Protein AF-A0A926BJW0-F1 (afdb_monomer_lite)

Structure (mmCIF, N/CA/C/O backbone):
data_AF-A0A926BJW0-F1
#
_entry.id   AF-A0A926BJW0-F1
#
loop_
_atom_site.group_PDB
_atom_site.id
_atom_site.type_symbol
_atom_site.label_atom_id
_atom_site.label_alt_id
_atom_site.label_comp_id
_atom_site.label_asym_id
_atom_site.label_entity_id
_atom_site.label_seq_id
_atom_site.pdbx_PDB_ins_code
_atom_site.Cartn_x
_atom_site.Cartn_y
_atom_site.Cartn_z
_atom_site.occupancy
_atom_site.B_iso_or_equiv
_atom_site.auth_seq_id
_atom_site.auth_comp_id
_atom_site.auth_asym_id
_atom_site.auth_atom_id
_atom_site.pdbx_PDB_model_num
ATOM 1 N N . MET A 1 1 ? 1.601 38.489 32.853 1.00 33.69 1 MET A N 1
ATOM 2 C CA . MET A 1 1 ? 2.243 37.355 32.157 1.00 33.69 1 MET A CA 1
ATOM 3 C C . MET A 1 1 ? 1.139 36.476 31.608 1.00 33.69 1 MET A C 1
ATOM 5 O O . MET A 1 1 ? 0.477 35.805 32.382 1.00 33.69 1 MET A O 1
ATOM 9 N N . SER A 1 2 ? 0.883 36.577 30.307 1.00 35.06 2 SER A N 1
ATOM 10 C CA . SER A 1 2 ? -0.075 35.751 29.574 1.00 35.06 2 SER A CA 1
ATOM 11 C C . SER A 1 2 ? 0.723 35.025 28.501 1.00 35.06 2 SER A C 1
ATOM 13 O O . SER A 1 2 ? 1.258 35.676 27.607 1.00 35.06 2 SER A O 1
ATOM 15 N N . GLN A 1 3 ? 0.853 33.710 28.628 1.00 33.00 3 GLN A N 1
ATOM 16 C CA . GLN A 1 3 ? 1.187 32.837 27.510 1.00 33.00 3 GLN A CA 1
ATOM 17 C C . GLN A 1 3 ? 0.075 31.799 27.433 1.00 33.00 3 GLN A C 1
ATOM 19 O O . GLN A 1 3 ? 0.037 30.850 28.213 1.00 33.00 3 GLN A O 1
ATOM 24 N N . THR A 1 4 ? -0.858 32.028 26.516 1.00 39.66 4 THR A N 1
ATOM 25 C CA . THR A 1 4 ? -1.675 30.976 25.927 1.00 39.66 4 THR A CA 1
ATOM 26 C C . THR A 1 4 ? -0.723 30.075 25.146 1.00 39.66 4 THR A C 1
ATOM 28 O O . THR A 1 4 ? -0.097 30.507 24.180 1.00 39.66 4 THR A O 1
ATOM 31 N N . LYS A 1 5 ? -0.527 28.842 25.615 1.00 36.44 5 LYS A N 1
ATOM 32 C CA . LYS A 1 5 ? 0.032 27.778 24.783 1.00 36.44 5 LYS A CA 1
ATOM 33 C C . LYS A 1 5 ? -1.170 27.040 24.219 1.00 36.44 5 LYS A C 1
ATOM 35 O O . LYS A 1 5 ? -1.709 26.151 24.871 1.00 36.44 5 LYS A O 1
ATOM 40 N N . ASP A 1 6 ? -1.620 27.505 23.062 1.00 40.16 6 ASP A N 1
ATOM 41 C CA . ASP A 1 6 ? -2.498 26.745 22.186 1.00 40.16 6 ASP A CA 1
ATOM 42 C C . ASP A 1 6 ? -1.739 25.466 21.803 1.00 40.16 6 ASP A C 1
ATOM 44 O O . ASP A 1 6 ? -0.890 25.460 20.914 1.00 40.16 6 ASP A O 1
ATOM 48 N N . ASP A 1 7 ? -1.951 24.396 22.570 1.00 42.06 7 ASP A N 1
ATOM 49 C CA . ASP A 1 7 ? -1.548 23.047 22.184 1.00 42.06 7 ASP A CA 1
ATOM 50 C C . ASP A 1 7 ? -2.611 22.569 21.191 1.00 42.06 7 ASP A C 1
ATOM 52 O O . ASP A 1 7 ? -3.593 21.937 21.580 1.00 42.06 7 ASP A O 1
ATOM 56 N N . GLU A 1 8 ? -2.477 22.990 19.926 1.00 37.72 8 GLU A N 1
ATOM 57 C CA . GLU A 1 8 ? -3.315 22.576 18.792 1.00 37.72 8 GLU A CA 1
ATOM 58 C C . GLU A 1 8 ? -3.179 21.062 18.573 1.00 37.72 8 GLU A C 1
ATOM 60 O O . GLU A 1 8 ? -2.515 20.577 17.657 1.00 37.72 8 GLU A O 1
ATOM 65 N N . THR A 1 9 ? -3.790 20.286 19.460 1.00 44.41 9 THR A N 1
ATOM 66 C CA . THR A 1 9 ? -3.827 18.838 19.359 1.00 44.41 9 THR A CA 1
ATOM 67 C C . THR A 1 9 ? -4.960 18.463 18.416 1.00 44.41 9 THR A C 1
ATOM 69 O O . THR A 1 9 ? -6.126 18.790 18.631 1.00 44.41 9 THR A O 1
ATOM 72 N N . ILE A 1 10 ? -4.610 17.816 17.304 1.00 46.28 10 ILE A N 1
ATOM 73 C CA . ILE A 1 10 ? -5.575 17.382 16.293 1.00 46.28 10 ILE A CA 1
ATOM 74 C C . ILE A 1 10 ? -6.037 15.976 16.677 1.00 46.28 10 ILE A C 1
ATOM 76 O O . ILE A 1 10 ? -5.358 14.984 16.418 1.00 46.28 10 ILE A O 1
ATOM 80 N N . HIS A 1 11 ? -7.198 15.878 17.315 1.00 53.84 11 HIS A N 1
ATOM 81 C CA . HIS A 1 11 ? -7.740 14.601 17.774 1.00 53.84 11 HIS A CA 1
ATOM 82 C C . HIS A 1 11 ? -8.525 13.884 16.666 1.00 53.84 11 HIS A C 1
ATOM 84 O O . HIS A 1 11 ? -9.171 14.506 15.820 1.00 53.84 11 HIS A O 1
ATOM 90 N N . GLY A 1 12 ? -8.495 12.551 16.682 1.00 55.88 12 GLY A N 1
ATOM 91 C CA . GLY A 1 12 ? -9.359 11.727 15.837 1.00 55.88 12 GLY A CA 1
ATOM 92 C C . GLY A 1 12 ? -10.761 11.632 16.412 1.00 55.88 12 GLY A C 1
ATOM 93 O O . GLY A 1 12 ? -10.938 11.135 17.527 1.00 55.88 12 GLY A O 1
ATOM 94 N N . PHE A 1 13 ? -11.759 12.058 15.645 1.00 59.84 13 PHE A N 1
ATOM 95 C CA . PHE A 1 13 ? -13.163 12.001 16.040 1.00 59.84 13 PHE A CA 1
ATOM 96 C C . PHE A 1 13 ? -13.973 11.134 15.071 1.00 59.84 13 PHE A C 1
ATOM 98 O O . PHE A 1 13 ? -13.765 11.180 13.862 1.00 59.84 13 PHE A O 1
ATOM 105 N N . SER A 1 14 ? -14.935 10.383 15.607 1.00 57.81 14 SER A N 1
ATOM 106 C CA . SER A 1 14 ? -16.074 9.865 14.832 1.00 57.81 14 SER A CA 1
ATOM 107 C C . SER A 1 14 ? -17.264 10.804 14.996 1.00 57.81 14 SER A C 1
ATOM 109 O O . SER A 1 14 ? -17.462 11.355 16.082 1.00 57.81 14 SER A O 1
ATOM 111 N N . TYR A 1 15 ? -18.057 10.971 13.935 1.00 53.00 15 TYR A N 1
ATOM 112 C CA . TYR A 1 15 ? -19.331 11.685 13.984 1.00 53.00 15 TYR A CA 1
ATOM 113 C C . TYR A 1 15 ? -20.462 10.754 13.561 1.00 53.00 15 TYR A C 1
ATOM 115 O O . TYR A 1 15 ? -20.585 10.411 12.388 1.00 53.00 15 TYR A O 1
ATOM 123 N N . GLU A 1 16 ? -21.297 10.358 14.516 1.00 56.97 16 GLU A N 1
ATOM 124 C CA . GLU A 1 16 ? -22.462 9.507 14.271 1.00 56.97 16 GLU A CA 1
ATOM 125 C C . GLU A 1 16 ? -23.700 10.121 14.920 1.00 56.97 16 GLU A C 1
ATOM 127 O O . GLU A 1 16 ? -23.650 10.586 16.060 1.00 56.97 16 GLU A O 1
ATOM 132 N N . ASN A 1 17 ? -24.834 10.110 14.210 1.00 63.19 17 ASN A N 1
ATOM 133 C CA . ASN A 1 17 ? -26.133 10.566 14.728 1.00 63.19 17 ASN A CA 1
ATOM 134 C C . ASN A 1 17 ? -26.092 11.961 15.382 1.00 63.19 17 ASN A C 1
ATOM 136 O O . ASN A 1 17 ? -26.719 12.202 16.415 1.00 63.19 17 ASN A O 1
ATOM 140 N N . GLY A 1 18 ? -25.316 12.879 14.805 1.00 59.56 18 GLY A N 1
ATOM 141 C CA . GLY A 1 18 ? -25.201 14.242 15.311 1.00 59.56 18 GLY A CA 1
ATOM 142 C C . GLY A 1 18 ? -24.202 14.431 16.460 1.00 59.56 18 GLY A C 1
ATOM 143 O O . GLY A 1 18 ? -24.089 15.545 16.972 1.00 59.56 18 GLY A O 1
ATOM 144 N N . LYS A 1 19 ? -23.487 13.382 16.892 1.00 58.62 19 LYS A N 1
ATOM 145 C CA . LYS A 1 19 ? -22.580 13.422 18.049 1.00 58.62 19 LYS A CA 1
ATOM 146 C C . LYS A 1 19 ? -21.133 13.147 17.653 1.00 58.62 19 LYS A C 1
ATOM 148 O O . LYS A 1 19 ? -20.839 12.140 17.017 1.00 58.62 19 LYS A O 1
ATOM 153 N N . MET A 1 20 ? -20.236 14.030 18.093 1.00 65.06 20 MET A N 1
ATOM 154 C CA . MET A 1 20 ? -18.785 13.844 18.003 1.00 65.06 20 MET A CA 1
ATOM 155 C C . MET A 1 20 ? -18.305 12.975 19.167 1.00 65.06 20 MET A C 1
ATOM 157 O O . MET A 1 20 ? -18.610 13.269 20.324 1.00 65.06 20 MET A O 1
ATOM 161 N N . ARG A 1 21 ? -17.532 11.930 18.873 1.00 66.69 21 ARG A N 1
ATOM 162 C CA . ARG A 1 21 ? -16.866 11.090 19.872 1.00 66.69 21 ARG A CA 1
ATOM 163 C C . ARG A 1 21 ? -15.383 10.990 19.556 1.00 66.69 21 ARG A C 1
ATOM 165 O O . ARG A 1 21 ? -15.009 10.538 18.474 1.00 66.69 21 ARG A O 1
ATOM 172 N N . GLU A 1 22 ? -14.559 11.374 20.523 1.00 69.69 22 GLU A N 1
ATOM 173 C CA . GLU A 1 22 ? -13.111 11.191 20.471 1.00 69.69 22 GLU A CA 1
ATOM 174 C C . GLU A 1 22 ? -12.764 9.698 20.484 1.00 69.69 22 GLU A C 1
ATOM 176 O O . GLU A 1 22 ? -13.295 8.924 21.286 1.00 69.69 22 GLU A O 1
ATOM 181 N N . LEU A 1 23 ? -11.898 9.290 19.559 1.00 65.94 23 LEU A N 1
ATOM 182 C CA . LEU A 1 23 ? -11.519 7.891 19.373 1.00 65.94 23 LEU A CA 1
ATOM 183 C C . LEU A 1 23 ? -10.146 7.564 19.960 1.00 65.94 23 LEU A C 1
ATOM 185 O O . LEU A 1 23 ? -9.883 6.403 20.269 1.00 65.94 23 LEU A O 1
ATOM 189 N N . LEU A 1 24 ? -9.268 8.564 20.077 1.00 66.75 24 LEU A N 1
ATOM 190 C CA . LEU A 1 24 ? -7.844 8.384 20.367 1.00 66.75 24 LEU A CA 1
ATOM 191 C C . LEU A 1 24 ? -7.324 9.491 21.307 1.00 66.75 24 LEU A C 1
ATOM 193 O O . LEU A 1 24 ? -6.575 10.365 20.859 1.00 66.75 24 LEU A O 1
ATOM 197 N N . PRO A 1 25 ? -7.703 9.451 22.598 1.00 58.31 25 PRO A N 1
ATOM 198 C CA . PRO A 1 25 ? -7.445 10.535 23.551 1.00 58.31 25 PRO A CA 1
ATOM 199 C C . PRO A 1 25 ? -5.961 10.825 23.822 1.00 58.31 25 PRO A C 1
ATOM 201 O O . PRO A 1 25 ? -5.605 11.947 24.166 1.00 58.31 25 PRO A O 1
ATOM 204 N N . ASP A 1 26 ? -5.076 9.851 23.588 1.00 63.66 26 ASP A N 1
ATOM 205 C CA . ASP A 1 26 ? -3.627 10.005 23.789 1.00 63.66 26 ASP A CA 1
ATOM 206 C C . ASP A 1 26 ? -2.848 10.307 22.490 1.00 63.66 26 ASP A C 1
ATOM 208 O O . ASP A 1 26 ? -1.612 10.341 22.485 1.00 63.66 26 ASP A O 1
ATOM 212 N N . SER A 1 27 ? -3.544 10.509 21.364 1.00 62.25 27 SER A N 1
ATOM 213 C CA . SER A 1 27 ? -2.895 10.842 20.090 1.00 62.25 27 SER A CA 1
ATOM 214 C C . SER A 1 27 ? -2.480 12.316 20.026 1.00 62.25 27 SER A C 1
ATOM 216 O O . SER A 1 27 ? -3.151 13.197 20.556 1.00 62.25 27 SER A O 1
ATOM 218 N N . ALA A 1 28 ? -1.340 12.590 19.388 1.00 66.62 28 ALA A N 1
ATOM 219 C CA . ALA A 1 28 ? -0.927 13.954 19.046 1.00 66.62 28 ALA A CA 1
ATOM 220 C C . ALA A 1 28 ? -1.605 14.441 17.749 1.00 66.62 28 ALA A C 1
ATOM 222 O O . ALA A 1 28 ? -1.851 15.630 17.571 1.00 66.62 28 ALA A O 1
ATOM 223 N N . PHE A 1 29 ? -1.878 13.501 16.841 1.00 77.06 29 PHE A N 1
ATOM 224 C CA . PHE A 1 29 ? -2.513 13.713 15.543 1.00 77.06 29 PHE A CA 1
ATOM 225 C C . PHE A 1 29 ? -3.141 12.401 15.056 1.00 77.06 29 PHE A C 1
ATOM 227 O O . PHE A 1 29 ? -2.594 11.328 15.330 1.00 77.06 29 PHE A O 1
ATOM 234 N N . SER A 1 30 ? -4.213 12.470 14.262 1.00 83.38 30 SER A N 1
ATOM 235 C CA . SER A 1 30 ? -4.704 11.326 13.483 1.00 83.38 30 SER A CA 1
ATOM 236 C C . SER A 1 30 ? -5.285 11.733 12.126 1.00 83.38 30 SER A C 1
ATOM 238 O O . SER A 1 30 ? -5.759 12.855 11.960 1.00 83.38 30 SER A O 1
ATOM 240 N N . ALA A 1 31 ? -5.267 10.803 11.169 1.00 86.06 31 ALA A N 1
ATOM 241 C CA . ALA A 1 31 ? -5.869 10.959 9.848 1.00 86.06 31 ALA A CA 1
ATOM 242 C C . ALA A 1 31 ? -6.547 9.668 9.383 1.00 86.06 31 ALA A C 1
ATOM 244 O O . ALA A 1 31 ? -6.021 8.571 9.580 1.00 86.06 31 ALA A O 1
ATOM 245 N N . ALA A 1 32 ? -7.693 9.814 8.718 1.00 89.62 32 ALA A N 1
ATOM 246 C CA . ALA A 1 32 ? -8.309 8.750 7.934 1.00 89.62 32 ALA A CA 1
ATOM 247 C C . ALA A 1 32 ? -7.678 8.703 6.535 1.00 89.62 32 ALA A C 1
ATOM 249 O O . ALA A 1 32 ? -7.375 9.742 5.951 1.00 89.62 32 ALA A O 1
ATOM 250 N N . THR A 1 33 ? -7.494 7.500 5.999 1.00 94.50 33 THR A N 1
ATOM 251 C CA . THR A 1 33 ? -6.902 7.268 4.671 1.00 94.50 33 THR A CA 1
ATOM 252 C C . THR A 1 33 ? -7.828 6.527 3.720 1.00 94.50 33 THR A C 1
ATOM 254 O O . THR A 1 33 ? -7.632 6.587 2.512 1.00 94.50 33 THR A O 1
ATOM 257 N N . GLY A 1 34 ? -8.872 5.876 4.233 1.00 94.44 34 GLY A N 1
ATOM 258 C CA . GLY A 1 34 ? -9.858 5.207 3.399 1.00 94.44 34 GLY A CA 1
ATOM 259 C C . GLY A 1 34 ? -11.111 4.831 4.172 1.00 94.44 34 GLY A C 1
ATOM 260 O O . GLY A 1 34 ? -11.101 4.750 5.400 1.00 94.44 34 GLY A O 1
ATOM 261 N N . ILE A 1 35 ? -12.186 4.600 3.429 1.00 97.31 35 ILE A N 1
ATOM 262 C CA . ILE A 1 35 ? -13.459 4.083 3.925 1.00 97.31 35 ILE A CA 1
ATOM 263 C C . ILE A 1 35 ? -13.993 3.071 2.910 1.00 97.31 35 ILE A C 1
ATOM 265 O O . ILE A 1 35 ? -13.812 3.267 1.709 1.00 97.31 35 ILE A O 1
ATOM 269 N N . ASN A 1 36 ? -14.608 1.987 3.381 1.00 97.38 36 ASN A N 1
ATOM 270 C CA . ASN A 1 36 ? -15.248 0.989 2.521 1.00 97.38 36 ASN A CA 1
ATOM 271 C C . ASN A 1 36 ? -16.784 1.017 2.634 1.00 97.38 36 ASN A C 1
ATOM 273 O O . ASN A 1 36 ? -17.338 1.732 3.470 1.00 97.38 36 ASN A O 1
ATOM 277 N N . ASP A 1 37 ? -17.476 0.216 1.821 1.00 97.44 37 ASP A N 1
ATOM 278 C CA . ASP A 1 37 ? -18.946 0.201 1.740 1.00 97.44 37 ASP A CA 1
ATOM 279 C C . ASP A 1 37 ? -19.625 -0.278 3.036 1.00 97.44 37 ASP A C 1
ATOM 281 O O . ASP A 1 37 ? -20.798 0.006 3.274 1.00 97.44 37 ASP A O 1
ATOM 285 N N . ALA A 1 38 ? -18.887 -0.978 3.905 1.00 96.31 38 ALA A N 1
ATOM 286 C CA . ALA A 1 38 ? -19.347 -1.374 5.235 1.00 96.31 38 ALA A CA 1
ATOM 287 C C . ALA A 1 38 ? -19.161 -0.264 6.290 1.00 96.31 38 ALA A C 1
ATOM 289 O O . ALA A 1 38 ? -19.416 -0.495 7.471 1.00 96.31 38 ALA A O 1
ATOM 290 N N . GLY A 1 39 ? -18.684 0.921 5.893 1.00 94.94 39 GLY A N 1
ATOM 291 C CA . GLY A 1 39 ? -18.412 2.044 6.789 1.00 94.94 39 GLY A CA 1
ATOM 292 C C . GLY A 1 39 ? -17.148 1.877 7.634 1.00 94.94 39 GLY A C 1
ATOM 293 O O . GLY A 1 39 ? -16.921 2.663 8.552 1.00 94.94 39 GLY A O 1
ATOM 294 N N . GLN A 1 40 ? -16.308 0.876 7.351 1.00 96.25 40 GLN A N 1
ATOM 295 C CA . GLN A 1 40 ? -15.041 0.706 8.058 1.00 96.25 40 GLN A CA 1
ATOM 296 C C . GLN A 1 40 ? -14.045 1.750 7.565 1.00 96.25 40 GLN A C 1
ATOM 298 O O . GLN A 1 40 ? -13.867 1.917 6.359 1.00 96.25 40 GLN A O 1
ATOM 303 N N . ILE A 1 41 ? -13.364 2.418 8.494 1.00 95.94 41 ILE A N 1
ATOM 304 C CA . ILE A 1 41 ? -12.413 3.491 8.189 1.00 95.94 41 ILE A CA 1
ATOM 305 C C . ILE A 1 41 ? -11.001 3.007 8.502 1.00 95.94 41 ILE A C 1
ATOM 307 O O . ILE A 1 41 ? -10.728 2.615 9.635 1.00 95.94 41 ILE A O 1
ATOM 311 N N . SER A 1 42 ? -10.088 3.065 7.533 1.00 96.62 42 SER A N 1
ATOM 312 C CA . SER A 1 42 ? -8.655 2.925 7.798 1.00 96.62 42 SER A CA 1
ATOM 313 C C . SER A 1 42 ? -8.027 4.288 8.062 1.00 96.62 42 SER A C 1
ATOM 315 O O . SER A 1 42 ? -8.424 5.294 7.474 1.00 96.62 42 SER A O 1
ATOM 317 N N . GLY A 1 43 ? -7.011 4.327 8.911 1.00 93.31 43 GLY A N 1
ATOM 318 C CA . GLY A 1 43 ? -6.280 5.553 9.197 1.00 93.31 43 GLY A CA 1
ATOM 319 C C . GLY A 1 43 ? -5.028 5.301 10.013 1.00 93.31 43 GLY A C 1
ATOM 320 O O . GLY A 1 43 ? -4.628 4.159 10.227 1.00 93.31 43 GLY A O 1
ATOM 321 N N . TYR A 1 44 ? -4.398 6.364 10.484 1.00 90.69 44 TYR A N 1
ATOM 322 C CA . TYR A 1 44 ? -3.283 6.276 11.416 1.00 90.69 44 TYR A CA 1
ATOM 323 C C . TYR A 1 44 ? -3.312 7.417 12.422 1.00 90.69 44 TYR A C 1
ATOM 325 O O . TYR A 1 44 ? -3.932 8.456 12.198 1.00 90.69 44 TYR A O 1
ATOM 333 N N . PHE A 1 45 ? -2.612 7.228 13.534 1.00 86.38 45 PHE A N 1
ATOM 334 C CA . PHE A 1 45 ? -2.364 8.273 14.514 1.00 86.38 45 PHE A CA 1
ATOM 335 C C . PHE A 1 45 ? -0.908 8.277 14.961 1.00 86.38 45 PHE A C 1
ATOM 337 O O . PHE A 1 45 ? -0.242 7.239 14.979 1.00 86.38 45 PHE A O 1
ATOM 344 N N . ALA A 1 46 ? -0.418 9.458 15.321 1.00 83.31 46 ALA A N 1
ATOM 345 C CA . ALA A 1 46 ? 0.895 9.638 15.918 1.00 83.31 46 ALA A CA 1
ATOM 346 C C . ALA A 1 46 ? 0.768 9.662 17.446 1.00 83.31 46 ALA A C 1
ATOM 348 O O . ALA A 1 46 ? -0.049 10.404 18.000 1.00 83.31 46 ALA A O 1
ATOM 349 N N . SER A 1 47 ? 1.576 8.851 18.129 1.00 71.06 47 SER A N 1
ATOM 350 C CA . SER A 1 47 ? 1.679 8.890 19.592 1.00 71.06 47 SER A CA 1
ATOM 351 C C . SER A 1 47 ? 2.548 10.067 20.035 1.00 71.06 47 SER A C 1
ATOM 353 O O . SER A 1 47 ? 3.571 10.357 19.412 1.00 71.06 47 SER A O 1
ATOM 355 N N . ARG A 1 48 ? 2.199 10.692 21.168 1.00 67.25 48 ARG A N 1
ATOM 356 C CA . ARG A 1 48 ? 3.024 11.731 21.818 1.00 67.25 48 ARG A CA 1
ATOM 357 C C . ARG A 1 48 ? 4.424 11.235 22.207 1.00 67.25 48 ARG A C 1
ATOM 359 O O . ARG A 1 48 ? 5.336 12.036 22.365 1.00 67.25 48 ARG A O 1
ATOM 366 N N . LEU A 1 49 ? 4.595 9.920 22.352 1.00 67.75 49 LEU A N 1
ATOM 367 C CA . LEU A 1 49 ? 5.865 9.269 22.698 1.00 67.75 49 LEU A CA 1
ATOM 368 C C . LEU A 1 49 ? 6.703 8.877 21.466 1.00 67.75 49 LEU A C 1
ATOM 370 O O . LEU A 1 49 ? 7.755 8.259 21.617 1.00 67.75 49 LEU A O 1
ATOM 374 N N . GLY A 1 50 ? 6.246 9.230 20.260 1.00 71.31 50 GLY A N 1
ATOM 375 C CA . GLY A 1 50 ? 6.842 8.812 18.994 1.00 71.31 50 GLY A CA 1
ATOM 376 C C . GLY A 1 50 ? 6.181 7.560 18.412 1.00 71.31 50 GLY A C 1
ATOM 377 O O . GLY A 1 50 ? 5.592 6.744 19.123 1.00 71.31 50 GLY A O 1
ATOM 378 N N . GLY A 1 51 ? 6.261 7.425 17.087 1.00 83.25 51 GLY A N 1
ATOM 379 C CA . GLY A 1 51 ? 5.668 6.317 16.335 1.00 83.25 51 GLY A CA 1
ATOM 380 C C . GLY A 1 51 ? 4.313 6.648 15.707 1.00 83.25 51 GLY A C 1
ATOM 381 O O . GLY A 1 51 ? 3.552 7.483 16.200 1.00 83.25 51 GLY A O 1
ATOM 382 N N . ILE A 1 52 ? 4.025 5.967 14.598 1.00 89.31 52 ILE A N 1
ATOM 383 C CA . ILE A 1 52 ? 2.792 6.105 13.823 1.00 89.31 52 ILE A CA 1
ATOM 384 C C . ILE A 1 52 ? 2.093 4.750 13.802 1.00 89.31 52 ILE A C 1
ATOM 386 O O . ILE A 1 52 ? 2.627 3.774 13.275 1.00 89.31 52 ILE A O 1
ATOM 390 N N . THR A 1 53 ? 0.898 4.689 14.379 1.00 91.44 53 THR A N 1
ATOM 391 C CA . THR A 1 53 ? 0.114 3.457 14.482 1.00 91.44 53 THR A CA 1
ATOM 392 C C . THR A 1 53 ? -1.089 3.525 13.560 1.00 91.44 53 THR A C 1
ATOM 394 O O . THR A 1 53 ? -1.930 4.414 13.684 1.00 91.44 53 THR A O 1
ATOM 397 N N . GLY A 1 54 ? -1.177 2.562 12.646 1.00 93.62 54 GLY A N 1
ATOM 398 C CA . GLY A 1 54 ? -2.335 2.384 11.783 1.00 93.62 54 GLY A CA 1
ATOM 399 C C . GLY A 1 54 ? -3.525 1.853 12.570 1.00 93.62 54 GLY A C 1
ATOM 400 O O . GLY A 1 54 ? -3.357 1.181 13.589 1.00 93.62 54 GLY A O 1
ATOM 401 N N . PHE A 1 55 ? -4.732 2.107 12.092 1.00 93.88 55 PHE A N 1
ATOM 402 C CA . PHE A 1 55 ? -5.945 1.560 12.672 1.00 93.88 55 PHE A CA 1
ATOM 403 C C . PHE A 1 55 ? -7.009 1.254 11.621 1.00 93.88 55 PHE A C 1
ATOM 405 O O . PHE A 1 55 ? -7.004 1.812 10.524 1.00 93.88 55 PHE A O 1
ATOM 412 N N . VAL A 1 56 ? -7.938 0.382 12.009 1.00 95.50 56 VAL A N 1
ATOM 413 C CA . VAL A 1 56 ? -9.264 0.234 11.410 1.00 95.50 56 VAL A CA 1
ATOM 414 C C . VAL A 1 56 ? -10.294 0.587 12.468 1.00 95.50 56 VAL A C 1
ATOM 416 O O . VAL A 1 56 ? -10.247 0.067 13.583 1.00 95.50 56 VAL A O 1
ATOM 419 N N . TRP A 1 57 ? -11.213 1.475 12.130 1.00 93.00 57 TRP A N 1
ATOM 420 C CA . TRP A 1 57 ? -12.369 1.797 12.945 1.00 93.00 57 TRP A CA 1
ATOM 421 C C . TRP A 1 57 ? -13.618 1.125 12.365 1.00 93.00 57 TRP A C 1
ATOM 423 O O . TRP A 1 57 ? -13.797 1.097 11.146 1.00 93.00 57 TRP A O 1
ATOM 433 N N . GLN A 1 58 ? -14.465 0.584 13.240 1.00 89.19 58 GLN A N 1
ATOM 434 C CA . GLN A 1 58 ? -15.770 0.017 12.901 1.00 89.19 58 GLN A CA 1
ATOM 435 C C . GLN A 1 58 ? -16.706 0.088 14.112 1.00 89.19 58 GLN A C 1
ATOM 437 O O . GLN A 1 58 ? -16.332 -0.361 15.197 1.00 89.19 58 GLN A O 1
ATOM 442 N N . ASP A 1 59 ? -17.917 0.622 13.932 1.00 86.81 59 ASP A N 1
ATOM 443 C CA . ASP A 1 59 ? -18.990 0.655 14.941 1.00 86.81 59 ASP A CA 1
ATOM 444 C C . ASP A 1 59 ? -18.516 1.149 16.322 1.00 86.81 59 ASP A C 1
ATOM 446 O O . ASP A 1 59 ? -18.738 0.529 17.369 1.00 86.81 59 ASP A O 1
ATOM 450 N N . GLY A 1 60 ? -17.765 2.253 16.329 1.00 79.06 60 GLY A N 1
ATOM 451 C CA . GLY A 1 60 ? -17.239 2.865 17.550 1.00 79.06 60 GLY A CA 1
ATOM 452 C C . GLY A 1 60 ? -16.052 2.134 18.190 1.00 79.06 60 GLY A C 1
ATOM 453 O O . GLY A 1 60 ? -15.638 2.511 19.289 1.00 79.06 60 GLY A O 1
ATOM 454 N N . LYS A 1 61 ? -15.495 1.104 17.541 1.00 84.50 61 LYS A N 1
ATOM 455 C CA . LYS A 1 61 ? -14.325 0.349 18.008 1.00 84.50 61 LYS A CA 1
ATOM 456 C C . LYS A 1 61 ? -13.125 0.601 17.106 1.00 84.50 61 LYS A C 1
ATOM 458 O O . LYS A 1 61 ? -13.241 0.565 15.887 1.00 84.50 61 LYS A O 1
ATOM 463 N N . VAL A 1 62 ? -11.961 0.798 17.720 1.00 86.12 62 VAL A N 1
ATOM 464 C CA . VAL A 1 62 ? -10.675 0.942 17.027 1.00 86.12 62 VAL A CA 1
ATOM 465 C C . VAL A 1 62 ? -9.869 -0.342 17.195 1.00 86.12 62 VAL A C 1
ATOM 467 O O . VAL A 1 62 ? -9.627 -0.792 18.313 1.00 86.12 62 VAL A O 1
ATOM 470 N N . MET A 1 63 ? -9.419 -0.909 16.082 1.00 90.69 63 MET A N 1
ATOM 471 C CA . MET A 1 63 ? -8.432 -1.980 16.034 1.00 90.69 63 MET A CA 1
ATOM 472 C C . MET A 1 63 ? -7.123 -1.417 15.491 1.00 90.69 63 MET A C 1
ATOM 474 O O . MET A 1 63 ? -7.084 -0.901 14.378 1.00 90.69 63 MET A O 1
ATOM 478 N N . THR A 1 64 ? -6.041 -1.523 16.257 1.00 92.94 64 THR A N 1
ATOM 479 C CA . THR A 1 64 ? -4.726 -1.062 15.807 1.00 92.94 64 THR A CA 1
ATOM 480 C C . THR A 1 64 ? -4.056 -2.083 14.890 1.00 92.94 64 THR A C 1
ATOM 482 O O . THR A 1 64 ? -4.143 -3.297 15.088 1.00 92.94 64 THR A O 1
ATOM 485 N N . ILE A 1 65 ? -3.355 -1.577 13.881 1.00 95.31 65 ILE A N 1
ATOM 486 C CA . ILE A 1 65 ? -2.543 -2.347 12.946 1.00 95.31 65 ILE A CA 1
ATOM 487 C C . ILE A 1 65 ? -1.113 -2.313 13.468 1.00 95.31 65 ILE A C 1
ATOM 489 O O . ILE A 1 65 ? -0.467 -1.264 13.510 1.00 95.31 65 ILE A O 1
ATOM 493 N N . LYS A 1 66 ? -0.619 -3.475 13.894 1.00 93.44 66 LYS A N 1
ATOM 494 C CA . LYS A 1 66 ? 0.768 -3.607 14.338 1.00 93.44 66 LYS A CA 1
ATOM 495 C C . LYS A 1 66 ? 1.699 -3.460 13.139 1.00 93.44 66 LYS A C 1
ATOM 497 O O . LYS A 1 66 ? 1.465 -4.082 12.102 1.00 93.44 66 LYS A O 1
ATOM 502 N N . ALA A 1 67 ? 2.769 -2.692 13.319 1.00 94.31 67 ALA A N 1
ATOM 503 C CA . ALA A 1 67 ? 3.873 -2.664 12.371 1.00 94.31 67 ALA A CA 1
ATOM 504 C C . ALA A 1 67 ? 4.477 -4.068 12.189 1.00 94.31 67 ALA A C 1
ATOM 506 O O . ALA A 1 67 ? 4.389 -4.899 13.097 1.00 94.31 67 ALA A O 1
ATOM 507 N N . ILE A 1 68 ? 5.126 -4.315 11.046 1.00 96.56 68 ILE A N 1
ATOM 508 C CA . ILE A 1 68 ? 5.874 -5.559 10.794 1.00 96.56 68 ILE A CA 1
ATOM 509 C C . ILE A 1 68 ? 6.905 -5.751 11.911 1.00 96.56 68 ILE A C 1
ATOM 511 O O . ILE A 1 68 ? 6.906 -6.774 12.598 1.00 96.56 68 ILE A O 1
ATOM 515 N N . ARG A 1 69 ? 7.734 -4.724 12.138 1.00 95.88 69 ARG A N 1
ATOM 516 C CA . ARG A 1 69 ? 8.504 -4.497 13.369 1.00 95.88 69 ARG A CA 1
ATOM 517 C C . ARG A 1 69 ? 8.722 -2.996 13.567 1.00 95.88 69 ARG A C 1
ATOM 519 O O . ARG A 1 69 ? 8.612 -2.210 12.634 1.00 95.88 69 ARG A O 1
ATOM 526 N N . GLY A 1 70 ? 9.083 -2.578 14.775 1.00 89.75 70 GLY A N 1
ATOM 527 C CA . GLY A 1 70 ? 9.254 -1.157 15.083 1.00 89.75 70 GLY A CA 1
ATOM 528 C C . GLY A 1 70 ? 7.917 -0.461 15.333 1.00 89.75 70 GLY A C 1
ATOM 529 O O . GLY A 1 70 ? 6.996 -1.072 15.871 1.00 89.75 70 GLY A O 1
ATOM 530 N N . GLN A 1 71 ? 7.832 0.826 14.998 1.00 88.50 71 GLN A N 1
ATOM 531 C CA . GLN A 1 71 ? 6.754 1.709 15.465 1.00 88.50 71 GLN A CA 1
ATOM 532 C C . GLN A 1 71 ? 6.027 2.460 14.342 1.00 88.50 71 GLN A C 1
ATOM 534 O O . GLN A 1 71 ? 5.309 3.414 14.631 1.00 88.50 71 GLN A O 1
ATOM 539 N N . VAL A 1 72 ? 6.218 2.076 13.074 1.00 93.44 72 VAL A N 1
ATOM 540 C CA . VAL A 1 72 ? 5.553 2.730 11.937 1.00 93.44 72 VAL A CA 1
ATOM 541 C C . VAL A 1 72 ? 4.663 1.743 11.190 1.00 93.44 72 VAL A C 1
ATOM 543 O O . VAL A 1 72 ? 5.122 0.724 10.669 1.00 93.44 72 VAL A O 1
ATOM 546 N N . SER A 1 73 ? 3.379 2.076 11.112 1.00 95.56 73 SER A N 1
ATOM 547 C CA . SER A 1 73 ? 2.378 1.444 10.258 1.00 95.56 73 SER A CA 1
ATOM 548 C C . SER A 1 73 ? 1.440 2.525 9.735 1.00 95.56 73 SER A C 1
ATOM 550 O O . SER A 1 73 ? 0.710 3.134 10.513 1.00 95.56 73 SER A O 1
ATOM 552 N N . VAL A 1 74 ? 1.434 2.749 8.425 1.00 96.81 74 VAL A N 1
ATOM 553 C CA . VAL A 1 74 ? 0.611 3.770 7.768 1.00 96.81 74 VAL A CA 1
ATOM 554 C C . VAL A 1 74 ? -0.255 3.095 6.704 1.00 96.81 74 VAL A C 1
ATOM 556 O O . VAL A 1 74 ? 0.263 2.710 5.654 1.00 96.81 74 VAL A O 1
ATOM 559 N N . PRO A 1 75 ? -1.562 2.913 6.962 1.00 97.81 75 PRO A N 1
ATOM 560 C CA . PRO A 1 75 ? -2.527 2.462 5.964 1.00 97.81 75 PRO A CA 1
ATOM 561 C C . PRO A 1 75 ? -2.707 3.483 4.848 1.00 97.81 75 PRO A C 1
ATOM 563 O O . PRO A 1 75 ? -2.865 4.666 5.136 1.00 97.81 75 PRO A O 1
ATOM 566 N N . LEU A 1 76 ? -2.766 3.027 3.602 1.00 98.25 76 LEU A N 1
ATOM 567 C CA . LEU A 1 76 ? -2.992 3.868 2.424 1.00 98.25 76 LEU A CA 1
ATOM 568 C C . LEU A 1 76 ? -4.290 3.524 1.685 1.00 98.25 76 LEU A C 1
ATOM 570 O O . LEU A 1 76 ? -4.858 4.400 1.045 1.00 98.25 76 LEU A O 1
ATOM 574 N N . ALA A 1 77 ? -4.777 2.285 1.791 1.00 98.50 77 ALA A N 1
ATOM 575 C CA . ALA A 1 77 ? -6.031 1.871 1.166 1.00 98.50 77 ALA A CA 1
ATOM 576 C C . ALA A 1 77 ? -6.733 0.754 1.952 1.00 98.50 77 ALA A C 1
ATOM 578 O O . ALA A 1 77 ? -6.088 -0.033 2.651 1.00 98.50 77 ALA A O 1
ATOM 579 N N . ILE A 1 78 ? -8.054 0.666 1.788 1.00 98.69 78 ILE A N 1
ATOM 580 C CA . ILE A 1 78 ? -8.921 -0.383 2.336 1.00 98.69 78 ILE A CA 1
ATOM 581 C C . ILE A 1 78 ? -9.891 -0.879 1.254 1.00 98.69 78 ILE A C 1
ATOM 583 O O . ILE A 1 78 ? -10.408 -0.085 0.475 1.00 98.69 78 ILE A O 1
ATOM 587 N N . SER A 1 79 ? -10.130 -2.191 1.207 1.00 98.56 79 SER A N 1
ATOM 588 C CA . SER A 1 79 ? -11.146 -2.827 0.345 1.00 98.56 79 SER A CA 1
ATOM 589 C C . SER A 1 79 ? -12.443 -3.139 1.107 1.00 98.56 79 SER A C 1
ATOM 591 O O . SER A 1 79 ? -12.475 -3.118 2.343 1.00 98.56 79 SER A O 1
ATOM 593 N N . ASN A 1 80 ? -13.506 -3.542 0.403 1.00 98.19 80 ASN A N 1
ATOM 594 C CA . ASN A 1 80 ? -14.772 -3.967 1.016 1.00 98.19 80 ASN A CA 1
ATOM 595 C C . ASN A 1 80 ? -14.665 -5.291 1.784 1.00 98.19 80 ASN A C 1
ATOM 597 O O . ASN A 1 80 ? -15.564 -5.647 2.540 1.00 98.19 80 ASN A O 1
ATOM 601 N N . ARG A 1 81 ? -13.546 -6.015 1.659 1.00 97.25 81 ARG A N 1
ATOM 602 C CA . ARG A 1 81 ? -13.256 -7.221 2.458 1.00 97.25 81 ARG A CA 1
ATOM 603 C C . ARG A 1 81 ? -12.430 -6.934 3.713 1.00 97.25 81 ARG A C 1
ATOM 605 O O . ARG A 1 81 ? -11.739 -7.829 4.207 1.00 97.25 81 ARG A O 1
ATOM 612 N N . ALA A 1 82 ? -12.441 -5.684 4.179 1.00 97.44 82 ALA A N 1
ATOM 613 C CA . ALA A 1 82 ? -11.651 -5.204 5.313 1.00 97.44 82 ALA A CA 1
ATOM 614 C C . ALA A 1 82 ? -10.140 -5.490 5.182 1.00 97.44 82 ALA A C 1
ATOM 616 O O . ALA A 1 82 ? -9.431 -5.602 6.182 1.00 97.44 82 ALA A O 1
ATOM 617 N N . GLN A 1 83 ? -9.640 -5.653 3.951 1.00 98.56 83 GLN A N 1
ATOM 618 C CA . GLN A 1 83 ? -8.209 -5.782 3.701 1.00 98.56 83 GLN A CA 1
ATOM 619 C C . GLN A 1 83 ? -7.624 -4.385 3.578 1.00 98.56 83 GLN A C 1
ATOM 621 O O . GLN A 1 83 ? -8.033 -3.626 2.699 1.00 98.56 83 GLN A O 1
ATOM 626 N N . VAL A 1 84 ? -6.677 -4.077 4.454 1.00 98.81 84 VAL A N 1
ATOM 627 C CA . VAL A 1 84 ? -5.978 -2.797 4.508 1.00 98.81 84 VAL A CA 1
ATOM 628 C C . VAL A 1 84 ? -4.559 -2.987 4.014 1.00 98.81 84 VAL A C 1
ATOM 630 O O . VAL A 1 84 ? -3.902 -3.957 4.383 1.00 98.81 84 VAL A O 1
ATOM 633 N N . VAL A 1 85 ? -4.066 -2.064 3.204 1.00 98.81 85 VAL A N 1
ATOM 634 C CA . VAL A 1 85 ? -2.688 -2.088 2.712 1.00 98.81 85 VAL A CA 1
ATOM 635 C C . VAL A 1 85 ? -2.013 -0.749 2.956 1.00 98.81 85 VAL A C 1
ATOM 637 O O . VAL A 1 85 ? -2.683 0.268 3.141 1.00 98.81 85 VAL A O 1
ATOM 640 N N . GLY A 1 86 ? -0.686 -0.743 2.991 1.00 98.69 86 GLY A N 1
ATOM 641 C CA . GLY A 1 86 ? 0.074 0.481 3.204 1.00 98.69 86 GLY A CA 1
ATOM 642 C C . GLY A 1 86 ? 1.565 0.227 3.334 1.00 98.69 86 GLY A C 1
ATOM 643 O O . GLY A 1 86 ? 2.089 -0.693 2.709 1.00 98.69 86 GLY A O 1
ATOM 644 N N . ILE A 1 87 ? 2.234 1.033 4.157 1.00 98.50 87 ILE A N 1
ATOM 645 C CA . ILE A 1 87 ? 3.677 0.979 4.428 1.00 98.50 87 ILE A CA 1
ATOM 646 C C . ILE A 1 87 ? 3.948 0.761 5.922 1.00 98.50 87 ILE A C 1
ATOM 648 O O . ILE A 1 87 ? 3.257 1.309 6.784 1.00 98.50 87 ILE A O 1
ATOM 652 N N . SER A 1 88 ? 4.952 -0.048 6.253 1.00 98.19 88 SER A N 1
ATOM 653 C CA . SER A 1 88 ? 5.353 -0.319 7.631 1.00 98.19 88 SER A CA 1
ATOM 654 C C . SER A 1 88 ? 6.868 -0.451 7.769 1.00 98.19 88 SER A C 1
ATOM 656 O O . SER A 1 88 ? 7.549 -0.926 6.863 1.00 98.19 88 SER A O 1
ATOM 658 N N . SER A 1 89 ? 7.406 -0.031 8.915 1.00 96.88 89 SER A N 1
ATOM 659 C CA . SER A 1 89 ? 8.811 -0.263 9.253 1.00 96.88 89 SER A CA 1
ATOM 660 C C . SER A 1 89 ? 9.107 -1.757 9.427 1.00 96.88 89 SER A C 1
ATOM 662 O O . SER A 1 89 ? 8.271 -2.517 9.920 1.00 96.88 89 SER A O 1
ATOM 664 N N . THR A 1 90 ? 10.328 -2.174 9.093 1.00 96.31 90 THR A N 1
ATOM 665 C CA . THR A 1 90 ? 10.806 -3.568 9.240 1.00 96.31 90 THR A CA 1
ATOM 666 C C . THR A 1 90 ? 11.651 -3.791 10.497 1.00 96.31 90 THR A C 1
ATOM 668 O O . THR A 1 90 ? 12.059 -4.918 10.798 1.00 96.31 90 THR A O 1
ATOM 671 N N . GLY A 1 91 ? 11.926 -2.714 11.239 1.00 92.56 91 GLY A N 1
ATOM 672 C CA . GLY A 1 91 ? 12.837 -2.690 12.382 1.00 92.56 91 GLY A CA 1
ATOM 673 C C . GLY A 1 91 ? 14.299 -2.428 12.013 1.00 92.56 91 GLY A C 1
ATOM 674 O O . GLY A 1 91 ? 15.099 -2.210 12.923 1.00 92.56 91 GLY A O 1
ATOM 675 N N . LYS A 1 92 ? 14.658 -2.403 10.722 1.00 93.94 92 LYS A N 1
ATOM 676 C CA . LYS A 1 92 ? 15.950 -1.866 10.282 1.00 93.94 92 LYS A CA 1
ATOM 677 C C . LYS A 1 92 ? 15.839 -0.362 10.045 1.00 93.94 92 LYS A C 1
ATOM 679 O O . LYS A 1 92 ? 14.759 0.168 9.787 1.00 93.94 92 LYS A O 1
ATOM 684 N N . LYS A 1 93 ? 16.971 0.327 10.178 1.00 91.31 93 LYS A N 1
ATOM 685 C CA . LYS A 1 93 ? 17.054 1.768 9.947 1.00 91.31 93 LYS A CA 1
ATOM 686 C C . LYS A 1 93 ? 16.767 2.060 8.469 1.00 91.31 93 LYS A C 1
ATOM 688 O O . LYS A 1 93 ? 17.342 1.397 7.614 1.00 91.31 93 LYS A O 1
ATOM 693 N N . ASP A 1 94 ? 15.901 3.039 8.217 1.00 89.69 94 ASP A N 1
ATOM 694 C CA . ASP A 1 94 ? 15.549 3.548 6.884 1.00 89.69 94 ASP A CA 1
ATOM 695 C C . ASP A 1 94 ? 14.970 2.492 5.905 1.00 89.69 94 ASP A C 1
ATOM 697 O O . ASP A 1 94 ? 14.940 2.723 4.703 1.00 89.69 94 ASP A O 1
ATOM 701 N N . GLU A 1 95 ? 14.458 1.356 6.407 1.00 95.56 95 GLU A N 1
ATOM 702 C CA . GLU A 1 95 ? 13.842 0.282 5.604 1.00 95.56 95 GLU A CA 1
ATOM 703 C C . GLU A 1 95 ? 12.333 0.190 5.886 1.00 95.56 95 GLU A C 1
ATOM 705 O O . GLU A 1 95 ? 11.890 0.076 7.040 1.00 95.56 95 GLU A O 1
ATOM 710 N N . PHE A 1 96 ? 11.534 0.217 4.819 1.00 97.88 96 PHE A N 1
ATOM 711 C CA . PHE A 1 96 ? 10.076 0.213 4.898 1.00 97.88 96 PHE A CA 1
ATOM 712 C C . PHE A 1 96 ? 9.475 -0.706 3.852 1.00 97.88 96 PHE A C 1
ATOM 714 O O . PHE A 1 96 ? 9.750 -0.573 2.666 1.00 97.88 96 PHE A O 1
ATOM 721 N N . HIS A 1 97 ? 8.593 -1.600 4.270 1.00 98.56 97 HIS A N 1
ATOM 722 C CA . HIS A 1 97 ? 7.940 -2.518 3.353 1.00 98.56 97 HIS A CA 1
ATOM 723 C C . HIS A 1 97 ? 6.450 -2.226 3.243 1.00 98.56 97 HIS A C 1
ATOM 725 O O . HIS A 1 97 ? 5.788 -1.800 4.197 1.00 98.56 97 HIS A O 1
ATOM 731 N N . ALA A 1 98 ? 5.911 -2.536 2.073 1.00 98.69 98 ALA A N 1
ATOM 732 C CA . ALA A 1 98 ? 4.495 -2.666 1.854 1.00 98.69 98 ALA A CA 1
ATOM 733 C C . ALA A 1 98 ? 3.942 -3.754 2.784 1.00 98.69 98 ALA A C 1
ATOM 735 O O . ALA A 1 98 ? 4.537 -4.824 2.934 1.00 98.69 98 ALA A O 1
ATOM 736 N N . PHE A 1 99 ? 2.788 -3.501 3.393 1.00 98.69 99 PHE A N 1
ATOM 737 C CA . PHE A 1 99 ? 2.099 -4.502 4.203 1.00 98.69 99 PHE A CA 1
ATOM 738 C C . PHE A 1 99 ? 0.673 -4.734 3.711 1.00 98.69 99 PHE A C 1
ATOM 740 O O . PHE A 1 99 ? 0.052 -3.856 3.112 1.00 98.69 99 PHE A O 1
ATOM 747 N N . SER A 1 100 ? 0.144 -5.912 4.035 1.00 98.56 100 SER A N 1
ATOM 748 C CA . SER A 1 100 ? -1.286 -6.217 4.005 1.00 98.56 100 SER A CA 1
ATOM 749 C C . SER A 1 100 ? -1.750 -6.592 5.407 1.00 98.56 100 SER A C 1
ATOM 751 O O . SER A 1 100 ? -1.141 -7.436 6.060 1.00 98.56 100 SER A O 1
ATOM 753 N N . PHE A 1 101 ? -2.844 -6.001 5.865 1.00 98.50 101 PHE A N 1
ATOM 754 C CA . PHE A 1 101 ? -3.509 -6.314 7.119 1.00 98.50 101 PHE A CA 1
ATOM 755 C C . PHE A 1 101 ? -4.910 -6.848 6.842 1.00 98.50 101 PHE A C 1
ATOM 757 O O . PHE A 1 101 ? -5.731 -6.186 6.208 1.00 98.50 101 PHE A O 1
ATOM 764 N N . GLN A 1 102 ? -5.184 -8.057 7.320 1.00 96.88 102 GLN A N 1
ATOM 765 C CA . GLN A 1 102 ? -6.509 -8.665 7.265 1.00 96.88 102 GLN A CA 1
ATOM 766 C C . GLN A 1 102 ? -6.644 -9.666 8.411 1.00 96.88 102 GLN A C 1
ATOM 768 O O . GLN A 1 102 ? -5.663 -10.312 8.781 1.00 96.88 102 GLN A O 1
ATOM 773 N N . ASN A 1 103 ? -7.844 -9.807 8.979 1.00 94.50 103 ASN A N 1
ATOM 774 C CA . ASN A 1 103 ? -8.118 -10.752 10.071 1.00 94.50 103 ASN A CA 1
ATOM 775 C C . ASN A 1 103 ? -7.133 -10.602 11.249 1.00 94.50 103 ASN A C 1
ATOM 777 O O . ASN A 1 103 ? -6.574 -11.583 11.739 1.00 94.50 103 ASN A O 1
ATOM 781 N N . SER A 1 104 ? -6.879 -9.356 11.665 1.00 93.50 104 SER A N 1
ATOM 782 C CA . SER A 1 104 ? -5.958 -9.011 12.761 1.00 93.50 104 SER A CA 1
ATOM 783 C C . SER A 1 104 ? -4.494 -9.414 12.539 1.00 93.50 104 SER A C 1
ATOM 785 O O . SER A 1 104 ? -3.714 -9.464 13.493 1.00 93.50 104 SER A O 1
ATOM 787 N N . ARG A 1 105 ? -4.095 -9.695 11.292 1.00 95.56 105 ARG A N 1
ATOM 788 C CA . ARG A 1 105 ? -2.739 -10.117 10.937 1.00 95.56 105 ARG A CA 1
ATOM 789 C C . ARG A 1 105 ? -2.112 -9.166 9.926 1.00 95.56 105 ARG A C 1
ATOM 791 O O . ARG A 1 105 ? -2.597 -9.048 8.805 1.00 95.56 105 ARG A O 1
ATOM 798 N N . THR A 1 106 ? -0.984 -8.570 10.306 1.00 97.62 106 THR A N 1
ATOM 799 C CA . THR A 1 106 ? -0.089 -7.848 9.393 1.00 97.62 106 THR A CA 1
ATOM 800 C C . THR A 1 106 ? 0.819 -8.845 8.676 1.00 97.62 106 THR A C 1
ATOM 802 O O . THR A 1 106 ? 1.429 -9.710 9.306 1.00 97.62 106 THR A O 1
ATOM 805 N N . THR A 1 107 ? 0.906 -8.722 7.359 1.00 97.75 107 THR A N 1
ATOM 806 C CA . THR A 1 107 ? 1.769 -9.511 6.480 1.00 97.75 107 THR A CA 1
ATOM 807 C C . THR A 1 107 ? 2.720 -8.564 5.768 1.00 97.75 107 THR A C 1
ATOM 809 O O . THR A 1 107 ? 2.269 -7.620 5.123 1.00 97.75 107 THR A O 1
ATOM 812 N N . ASP A 1 108 ? 4.018 -8.822 5.899 1.00 98.31 108 ASP A N 1
ATOM 813 C CA . ASP A 1 108 ? 5.065 -8.152 5.131 1.00 98.31 108 ASP A CA 1
ATOM 814 C C . ASP A 1 108 ? 5.012 -8.637 3.673 1.00 98.31 108 ASP A C 1
ATOM 816 O O . ASP A 1 108 ? 5.066 -9.845 3.428 1.00 98.31 108 ASP A O 1
ATOM 820 N N . LEU A 1 109 ? 4.862 -7.713 2.721 1.00 98.56 109 LEU A N 1
ATOM 821 C CA . LEU A 1 109 ? 4.831 -8.020 1.287 1.00 98.56 109 LEU A CA 1
ATOM 822 C C . LEU A 1 109 ? 6.228 -7.974 0.644 1.00 98.56 109 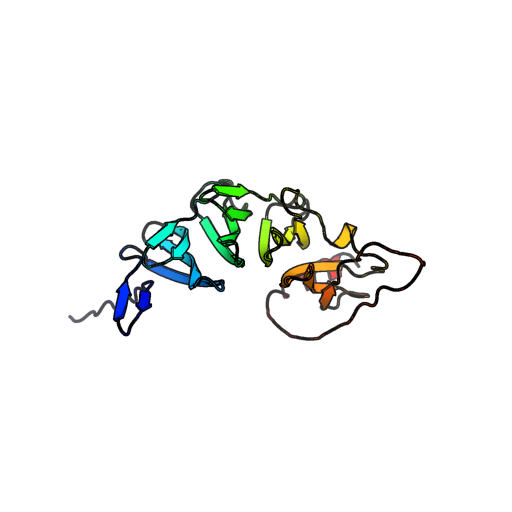LEU A C 1
ATOM 824 O O . LEU A 1 109 ? 6.379 -8.408 -0.500 1.00 98.56 109 LEU A O 1
ATOM 828 N N . GLY A 1 110 ? 7.241 -7.490 1.369 1.00 98.31 110 GLY A N 1
ATOM 829 C CA . GLY A 1 110 ? 8.618 -7.360 0.905 1.00 98.31 110 GLY A CA 1
ATOM 830 C C . GLY A 1 110 ? 8.816 -6.242 -0.117 1.00 98.31 110 GLY A C 1
ATOM 831 O O . GLY A 1 110 ? 8.010 -5.319 -0.227 1.00 98.31 110 GLY A O 1
ATOM 832 N N . THR A 1 111 ? 9.901 -6.334 -0.879 1.00 98.50 111 THR A N 1
ATOM 833 C CA . THR A 1 111 ? 10.267 -5.412 -1.963 1.00 98.50 111 THR A CA 1
ATOM 834 C C . THR A 1 111 ? 10.627 -6.204 -3.226 1.00 98.50 111 THR A C 1
ATOM 836 O O . THR A 1 111 ? 10.717 -7.435 -3.211 1.00 98.50 111 THR A O 1
ATOM 839 N N . LEU A 1 112 ? 10.885 -5.500 -4.326 1.00 98.19 112 LEU A N 1
ATOM 840 C CA . LEU A 1 112 ? 11.500 -6.029 -5.548 1.00 98.19 112 LEU A CA 1
ATOM 841 C C . LEU A 1 112 ? 13.034 -6.153 -5.441 1.00 98.19 112 LEU A C 1
ATOM 843 O O . LEU A 1 112 ? 13.707 -6.376 -6.445 1.00 98.19 112 LEU A O 1
ATOM 847 N N . GLY A 1 113 ? 13.588 -6.035 -4.232 1.00 97.38 113 GLY A N 1
ATOM 848 C CA . GLY A 1 113 ? 15.009 -6.208 -3.935 1.00 97.38 113 GLY A CA 1
ATOM 849 C C . GLY A 1 113 ? 15.680 -4.984 -3.313 1.00 97.38 113 GLY A C 1
ATOM 850 O O . GLY A 1 113 ? 16.766 -5.141 -2.765 1.00 97.38 113 GLY A O 1
ATOM 851 N N . GLY A 1 114 ? 15.045 -3.808 -3.374 1.00 97.25 114 GLY A N 1
ATOM 852 C CA . GLY A 1 114 ? 15.490 -2.597 -2.679 1.00 97.25 114 GLY A CA 1
ATOM 853 C C . GLY A 1 114 ? 15.049 -2.535 -1.215 1.00 97.25 114 GLY A C 1
ATOM 854 O O . GLY A 1 114 ? 14.558 -3.518 -0.651 1.00 97.25 114 GLY A O 1
ATOM 855 N N . THR A 1 115 ? 15.180 -1.361 -0.608 1.00 96.94 115 THR A N 1
ATOM 856 C CA . THR A 1 115 ? 14.886 -1.108 0.815 1.00 96.94 115 THR A CA 1
ATOM 857 C C . THR A 1 115 ? 13.472 -0.596 1.078 1.00 96.94 115 THR A C 1
ATOM 859 O O . THR A 1 115 ? 13.002 -0.642 2.220 1.00 96.94 115 THR A O 1
ATOM 862 N N . ILE A 1 116 ? 12.782 -0.099 0.043 1.00 97.81 116 ILE A N 1
ATOM 863 C CA . ILE A 1 116 ? 11.480 0.561 0.191 1.00 97.81 116 ILE A CA 1
ATOM 864 C C . ILE A 1 116 ? 10.422 -0.026 -0.751 1.00 97.81 116 ILE A C 1
ATOM 866 O O . ILE A 1 116 ? 10.627 -0.144 -1.961 1.00 97.81 116 ILE A O 1
ATOM 870 N N . SER A 1 117 ? 9.239 -0.313 -0.206 1.00 98.69 117 SER A N 1
ATOM 871 C CA . SER A 1 117 ? 8.010 -0.542 -0.972 1.00 98.69 117 SER A CA 1
ATOM 872 C C . SER A 1 117 ? 6.773 0.017 -0.262 1.00 98.69 117 SER A C 1
ATOM 874 O O . SER A 1 117 ? 6.753 0.203 0.956 1.00 98.69 117 SER A O 1
ATOM 876 N N . GLN A 1 118 ? 5.730 0.326 -1.037 1.00 98.62 118 GLN A N 1
ATOM 877 C CA . GLN A 1 118 ? 4.459 0.869 -0.549 1.00 98.62 118 GLN A CA 1
ATOM 878 C C . GLN A 1 118 ? 3.292 0.305 -1.355 1.00 98.62 118 GLN A C 1
ATOM 880 O O . GLN A 1 118 ? 3.271 0.435 -2.579 1.00 98.62 118 GLN A O 1
ATOM 885 N N . ALA A 1 119 ? 2.299 -0.277 -0.681 1.00 98.75 119 ALA A N 1
ATOM 886 C CA . ALA A 1 119 ? 1.051 -0.691 -1.315 1.00 98.75 119 ALA A CA 1
ATOM 887 C C . ALA A 1 119 ? 0.057 0.477 -1.343 1.00 98.75 119 ALA A C 1
ATOM 889 O O . ALA A 1 119 ? -0.341 0.971 -0.290 1.00 98.75 119 ALA A O 1
ATOM 890 N N . GLN A 1 120 ? -0.331 0.911 -2.542 1.00 98.44 120 GLN A N 1
ATOM 891 C CA . GLN A 1 120 ? -1.158 2.104 -2.764 1.00 98.44 120 GLN A CA 1
ATOM 892 C C . GLN A 1 120 ? -2.615 1.768 -3.092 1.00 98.44 120 GLN A C 1
ATOM 894 O O . GLN A 1 120 ? -3.500 2.578 -2.841 1.00 98.44 120 GLN A O 1
ATOM 899 N N . GLY A 1 121 ? -2.884 0.567 -3.610 1.00 98.31 121 GLY A N 1
ATOM 900 C CA . GLY A 1 121 ? -4.234 0.137 -3.955 1.00 98.31 121 GLY A CA 1
ATOM 901 C C . GLY A 1 121 ? -4.478 -1.327 -3.628 1.00 98.31 121 GLY A C 1
ATOM 902 O O . GLY A 1 121 ? -3.574 -2.157 -3.714 1.00 98.31 121 GLY A O 1
ATOM 903 N N . VAL A 1 122 ? -5.723 -1.643 -3.281 1.00 98.75 122 VAL A N 1
ATOM 904 C CA . VAL A 1 122 ? -6.214 -3.008 -3.076 1.00 98.75 122 VAL A CA 1
ATOM 905 C C . VAL A 1 122 ? -7.650 -3.105 -3.580 1.00 98.75 122 VAL A C 1
ATOM 907 O O . VAL A 1 122 ? -8.437 -2.189 -3.356 1.00 98.75 122 VAL A O 1
ATOM 910 N N . ASN A 1 123 ? -8.001 -4.198 -4.260 1.00 98.31 123 ASN A N 1
ATOM 911 C CA . ASN A 1 123 ? -9.380 -4.462 -4.680 1.00 98.31 123 ASN A CA 1
ATOM 912 C C . ASN A 1 123 ? -10.016 -5.630 -3.910 1.00 98.31 123 ASN A C 1
ATOM 914 O O . ASN A 1 123 ? -9.353 -6.383 -3.195 1.00 98.31 123 ASN A O 1
ATOM 918 N N . ASP A 1 124 ? -11.317 -5.828 -4.123 1.00 98.19 124 ASP A N 1
ATOM 919 C CA . ASP A 1 124 ? -12.098 -6.899 -3.497 1.00 98.19 124 ASP A CA 1
ATOM 920 C C . ASP A 1 124 ? -11.778 -8.300 -4.023 1.00 98.19 124 ASP A C 1
ATOM 922 O O . ASP A 1 124 ? -12.333 -9.266 -3.511 1.00 98.19 124 ASP A O 1
ATOM 926 N N . ALA A 1 125 ? -10.899 -8.454 -5.017 1.00 97.19 125 ALA A N 1
ATOM 927 C CA . ALA A 1 125 ? -10.318 -9.750 -5.366 1.00 97.19 125 ALA A CA 1
ATOM 928 C C . ALA A 1 125 ? -9.096 -10.066 -4.487 1.00 97.19 125 ALA A C 1
ATOM 930 O O . ALA A 1 125 ? -8.769 -11.236 -4.286 1.00 97.19 125 ALA A O 1
ATOM 931 N N . GLY A 1 126 ? -8.507 -9.060 -3.832 1.00 97.56 126 GLY A N 1
ATOM 932 C CA . GLY A 1 126 ? -7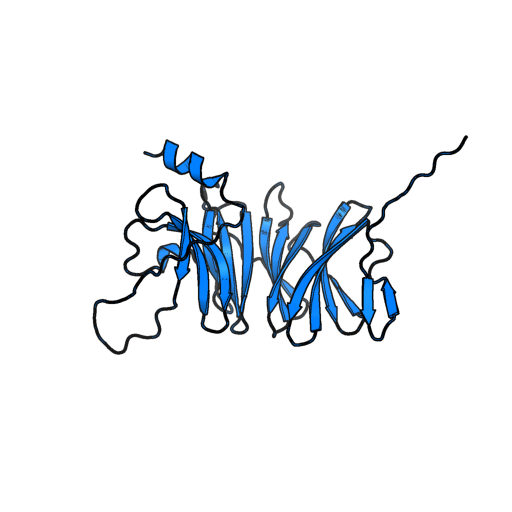.320 -9.174 -2.979 1.00 97.56 126 GLY A CA 1
ATOM 933 C C . GLY A 1 126 ? -6.028 -8.925 -3.737 1.00 97.56 126 GLY A C 1
ATOM 934 O O . GLY A 1 126 ? -4.958 -9.284 -3.252 1.00 97.56 126 GLY A O 1
ATOM 935 N N . GLN A 1 127 ? -6.142 -8.344 -4.930 1.00 98.50 127 GLN A N 1
ATOM 936 C CA . GLN A 1 127 ? -5.004 -7.883 -5.701 1.00 98.50 127 GLN A CA 1
ATOM 937 C C . GLN A 1 127 ? -4.523 -6.571 -5.098 1.00 98.50 127 GLN A C 1
ATOM 939 O O . GLN A 1 127 ? -5.329 -5.677 -4.832 1.00 98.50 127 GLN A O 1
ATOM 944 N N . ILE A 1 128 ? -3.217 -6.472 -4.883 1.00 98.81 128 ILE A N 1
ATOM 945 C CA . ILE A 1 128 ? -2.573 -5.303 -4.284 1.00 98.81 128 ILE A CA 1
ATOM 946 C C . ILE A 1 128 ? -1.612 -4.726 -5.309 1.00 98.81 128 ILE A C 1
ATOM 948 O O . ILE A 1 128 ? -0.856 -5.470 -5.929 1.00 98.81 128 ILE A O 1
ATOM 952 N N . VAL A 1 129 ? -1.619 -3.410 -5.468 1.00 98.75 129 VAL A N 1
ATOM 953 C CA . VAL A 1 129 ? -0.692 -2.694 -6.345 1.00 98.75 129 VAL A CA 1
ATOM 954 C C . VAL A 1 129 ? 0.024 -1.594 -5.587 1.00 98.75 129 VAL A C 1
ATOM 956 O O . VAL A 1 129 ? -0.448 -1.114 -4.551 1.00 98.75 129 VAL A O 1
ATOM 959 N N . GLY A 1 130 ? 1.175 -1.191 -6.102 1.00 98.69 130 GLY A N 1
ATOM 960 C CA . GLY A 1 130 ? 1.931 -0.116 -5.495 1.00 98.69 130 GLY A CA 1
ATOM 961 C C . GLY A 1 130 ? 3.254 0.132 -6.184 1.00 98.69 130 GLY A C 1
ATOM 962 O O . GLY A 1 130 ? 3.398 -0.061 -7.392 1.00 98.69 130 GLY A O 1
ATOM 963 N N . VAL A 1 131 ? 4.220 0.562 -5.387 1.00 98.50 131 VAL A N 1
ATOM 964 C CA . VAL A 1 131 ? 5.564 0.923 -5.822 1.00 98.50 131 VAL A CA 1
ATOM 965 C C . VAL A 1 131 ? 6.607 0.211 -4.969 1.00 98.50 131 VAL A C 1
ATOM 967 O O . VAL A 1 131 ? 6.428 0.058 -3.761 1.00 98.50 131 VAL A O 1
ATOM 970 N N . SER A 1 132 ? 7.693 -0.241 -5.584 1.00 98.50 132 SER A N 1
ATOM 971 C CA . SER A 1 132 ? 8.831 -0.829 -4.884 1.00 98.50 132 SER A CA 1
ATOM 972 C C . SER A 1 132 ? 10.131 -0.499 -5.593 1.00 98.50 132 SER A C 1
ATOM 974 O O . SER A 1 132 ? 10.194 -0.506 -6.818 1.00 98.50 132 SER A O 1
ATOM 976 N N . TYR A 1 133 ? 11.186 -0.299 -4.815 1.00 97.06 133 TYR A N 1
ATOM 977 C CA . TYR A 1 133 ? 12.532 -0.141 -5.340 1.00 97.06 133 TYR A CA 1
ATOM 978 C C . TYR A 1 133 ? 13.183 -1.481 -5.694 1.00 97.06 133 TYR A C 1
ATOM 980 O O . TYR A 1 133 ? 12.880 -2.527 -5.101 1.00 97.06 133 TYR A O 1
ATOM 988 N N . LEU A 1 134 ? 14.066 -1.414 -6.689 1.00 96.06 134 LEU A N 1
ATOM 989 C CA . LEU A 1 134 ? 14.976 -2.472 -7.123 1.00 96.06 134 LEU A CA 1
ATOM 990 C C . LEU A 1 134 ? 16.257 -2.490 -6.262 1.00 96.06 134 LEU A C 1
ATOM 992 O O . LEU A 1 134 ? 16.452 -1.575 -5.466 1.00 96.06 134 LEU A O 1
ATOM 996 N N . PRO A 1 135 ? 17.148 -3.496 -6.401 1.00 96.56 135 PRO A N 1
ATOM 997 C CA . PRO A 1 135 ? 18.335 -3.637 -5.548 1.00 96.56 135 PRO A CA 1
ATOM 998 C C . PRO A 1 135 ? 19.300 -2.442 -5.483 1.00 96.56 135 PRO A C 1
ATOM 1000 O O . PRO A 1 135 ? 20.112 -2.396 -4.564 1.00 96.56 135 PRO A O 1
ATOM 1003 N N . ASP A 1 136 ? 19.263 -1.517 -6.448 1.00 93.19 136 ASP A N 1
ATOM 1004 C CA . ASP A 1 136 ? 20.098 -0.308 -6.444 1.00 93.19 136 ASP A CA 1
ATOM 1005 C C . ASP A 1 136 ? 19.453 0.884 -5.711 1.00 93.19 136 ASP A C 1
ATOM 1007 O O . ASP A 1 136 ? 20.116 1.899 -5.522 1.00 93.19 136 ASP A O 1
ATOM 1011 N N . ASP A 1 137 ? 18.185 0.765 -5.292 1.00 91.81 137 ASP A N 1
ATOM 1012 C CA . ASP A 1 137 ? 17.369 1.834 -4.696 1.00 91.81 137 ASP A CA 1
ATOM 1013 C C . ASP A 1 137 ? 17.337 3.143 -5.514 1.00 91.81 137 ASP A C 1
ATOM 1015 O O . ASP A 1 137 ? 16.938 4.197 -5.014 1.00 91.81 137 ASP A O 1
ATOM 1019 N N . GLU A 1 138 ? 17.701 3.093 -6.799 1.00 89.69 138 GLU A N 1
ATOM 1020 C CA . GLU A 1 138 ? 17.707 4.279 -7.653 1.00 89.69 138 GLU A CA 1
ATOM 1021 C C . GLU A 1 138 ? 16.327 4.504 -8.260 1.00 89.69 138 GLU A C 1
ATOM 1023 O O . GLU A 1 138 ? 15.784 5.608 -8.179 1.00 89.69 138 GLU A O 1
ATOM 1028 N N . MET A 1 139 ? 15.740 3.458 -8.851 1.00 86.88 139 MET A N 1
ATOM 1029 C CA . MET A 1 139 ? 14.485 3.582 -9.583 1.00 86.88 139 MET A CA 1
ATOM 1030 C C . MET A 1 139 ? 13.370 2.705 -9.013 1.00 86.88 139 MET A C 1
ATOM 1032 O O . MET A 1 139 ? 13.561 1.497 -8.836 1.00 86.88 139 MET A O 1
ATOM 1036 N N . PRO A 1 140 ? 12.183 3.279 -8.750 1.00 94.25 140 PRO A N 1
ATOM 1037 C CA . PRO A 1 140 ? 11.026 2.499 -8.364 1.00 94.25 140 PRO A CA 1
ATOM 1038 C C . PRO A 1 140 ? 10.357 1.847 -9.574 1.00 94.25 140 PRO A C 1
ATOM 1040 O O . PRO A 1 140 ? 10.245 2.450 -10.641 1.00 94.25 140 PRO A O 1
ATOM 1043 N N . HIS A 1 141 ? 9.834 0.644 -9.370 1.00 96.69 141 HIS A N 1
ATOM 1044 C CA . HIS A 1 141 ? 8.937 -0.043 -10.288 1.00 96.69 141 HIS A CA 1
ATOM 1045 C C . HIS A 1 141 ? 7.549 -0.199 -9.664 1.00 96.69 141 HIS A C 1
ATOM 1047 O O . HIS A 1 141 ? 7.398 -0.416 -8.455 1.00 96.69 141 HIS A O 1
ATOM 1053 N N . GLY A 1 142 ? 6.523 -0.156 -10.514 1.00 97.44 142 GLY A N 1
ATOM 1054 C CA . GLY A 1 142 ? 5.188 -0.579 -10.121 1.00 97.44 142 GLY A CA 1
ATOM 1055 C C . GLY A 1 142 ? 5.177 -2.078 -9.826 1.00 97.44 142 GLY A C 1
ATOM 1056 O O . GLY A 1 142 ? 5.745 -2.866 -10.584 1.00 97.44 142 GLY A O 1
ATOM 1057 N N . PHE A 1 143 ? 4.506 -2.494 -8.755 1.00 98.44 143 PHE A N 1
ATOM 1058 C CA . PHE A 1 143 ? 4.320 -3.914 -8.454 1.00 98.44 143 PHE A CA 1
ATOM 1059 C C . PHE A 1 143 ? 2.846 -4.304 -8.415 1.00 98.44 143 PHE A C 1
ATOM 1061 O O . PHE A 1 143 ? 1.966 -3.474 -8.178 1.00 98.44 143 PHE A O 1
ATOM 1068 N N . VAL A 1 144 ? 2.604 -5.604 -8.583 1.00 98.19 144 VAL A N 1
ATOM 1069 C CA . VAL A 1 144 ? 1.338 -6.271 -8.276 1.00 98.19 144 VAL A CA 1
ATOM 1070 C C . VAL A 1 144 ? 1.591 -7.485 -7.376 1.00 98.19 144 VAL A C 1
ATOM 1072 O O . VAL A 1 144 ? 2.599 -8.179 -7.512 1.00 98.19 144 VAL A O 1
ATOM 1075 N N . VAL A 1 145 ? 0.684 -7.740 -6.439 1.00 98.19 145 VAL A N 1
ATOM 1076 C CA . VAL A 1 145 ? 0.601 -8.970 -5.645 1.00 98.19 145 VAL A CA 1
ATOM 1077 C C . VAL A 1 145 ? -0.760 -9.595 -5.926 1.00 98.19 145 VAL A C 1
ATOM 1079 O O . VAL A 1 145 ? -1.794 -8.978 -5.672 1.00 98.19 145 VAL A O 1
ATOM 1082 N N . GLU A 1 146 ? -0.754 -10.821 -6.440 1.00 96.00 146 GLU A N 1
ATOM 1083 C CA . GLU A 1 146 ? -1.966 -11.637 -6.556 1.00 96.00 146 GLU A CA 1
ATOM 1084 C C . GLU A 1 146 ? -2.344 -12.239 -5.190 1.00 96.00 146 GLU A C 1
ATOM 1086 O O . GLU A 1 146 ? -1.464 -12.407 -4.338 1.00 96.00 146 GLU A O 1
ATOM 1091 N N . PRO A 1 147 ? -3.614 -12.614 -4.954 1.00 93.00 147 PRO A N 1
ATOM 1092 C CA . PRO A 1 147 ? -4.048 -13.179 -3.677 1.00 93.00 147 PRO A CA 1
ATOM 1093 C C . PRO A 1 147 ? -3.190 -14.378 -3.238 1.00 93.00 147 PRO A C 1
ATOM 1095 O O . PRO A 1 147 ? -3.094 -15.381 -3.941 1.00 93.00 147 PRO A O 1
ATOM 1098 N N . GLY A 1 148 ? -2.550 -14.271 -2.068 1.00 87.69 148 GLY A N 1
ATOM 1099 C CA . GLY A 1 148 ? -1.648 -15.303 -1.530 1.00 87.69 148 GLY A CA 1
ATOM 1100 C C . GLY A 1 148 ? -0.301 -15.438 -2.257 1.00 87.69 148 GLY A C 1
ATOM 1101 O O . GLY A 1 148 ? 0.477 -16.337 -1.942 1.00 87.69 148 GLY A O 1
ATOM 1102 N N . GLY A 1 149 ? -0.028 -14.568 -3.230 1.00 91.88 149 GLY A N 1
ATOM 1103 C CA . GLY A 1 149 ? 1.199 -14.540 -4.009 1.00 91.88 149 GLY A CA 1
ATOM 1104 C C . GLY A 1 149 ? 2.309 -13.699 -3.380 1.00 91.88 149 GLY A C 1
ATOM 1105 O O . GLY A 1 149 ? 2.185 -13.138 -2.293 1.00 91.88 149 GLY A O 1
ATOM 1106 N N . LYS A 1 150 ? 3.417 -13.611 -4.116 1.00 95.81 150 LYS A N 1
ATOM 1107 C C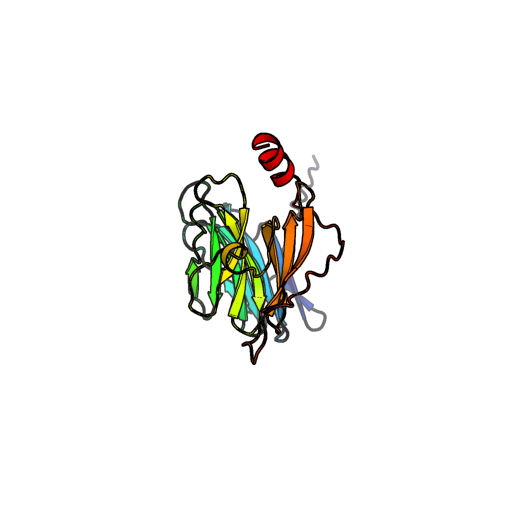A . LYS A 1 150 ? 4.545 -12.718 -3.828 1.00 95.81 150 LYS A CA 1
ATOM 1108 C C . LYS A 1 150 ? 4.451 -11.445 -4.668 1.00 95.81 150 LYS A C 1
ATOM 1110 O O . LYS A 1 150 ? 3.738 -11.426 -5.670 1.00 95.81 150 LYS A O 1
ATOM 1115 N N . MET A 1 151 ? 5.219 -10.427 -4.292 1.00 98.19 151 MET A N 1
ATOM 1116 C CA . MET A 1 151 ? 5.396 -9.221 -5.096 1.00 98.19 151 MET A CA 1
ATOM 1117 C C . MET A 1 151 ? 5.980 -9.558 -6.473 1.00 98.19 151 MET A C 1
ATOM 1119 O O . MET A 1 151 ? 6.943 -10.320 -6.592 1.00 98.19 151 MET A O 1
ATOM 1123 N N . ILE A 1 152 ? 5.361 -9.009 -7.515 1.00 96.94 152 ILE A N 1
ATOM 1124 C CA . ILE A 1 152 ? 5.753 -9.166 -8.913 1.00 96.94 152 ILE A CA 1
ATOM 1125 C C . ILE A 1 152 ? 5.943 -7.774 -9.504 1.00 96.94 152 ILE A C 1
ATOM 1127 O O . ILE A 1 152 ? 5.059 -6.926 -9.400 1.00 96.94 152 ILE A O 1
ATOM 1131 N N . ASP A 1 153 ? 7.075 -7.561 -10.164 1.00 96.94 153 ASP A N 1
ATOM 1132 C CA . ASP A 1 153 ? 7.327 -6.358 -10.952 1.00 96.94 153 ASP A CA 1
ATOM 1133 C C . ASP A 1 153 ? 6.372 -6.313 -12.156 1.00 96.94 153 ASP A C 1
ATOM 1135 O O . ASP A 1 153 ? 6.401 -7.208 -13.012 1.00 96.94 153 ASP A O 1
ATOM 1139 N N . ILE A 1 154 ? 5.535 -5.272 -12.239 1.00 94.69 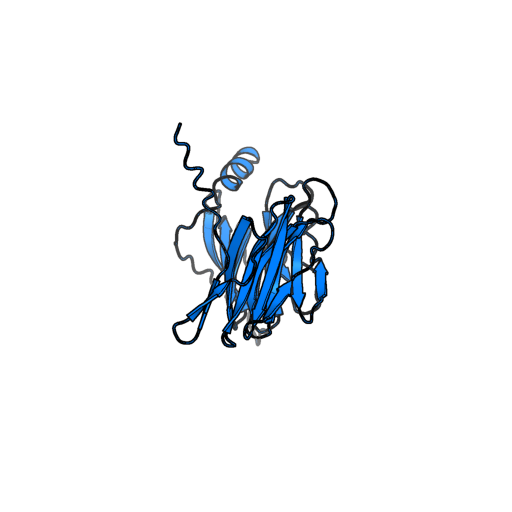154 ILE A N 1
ATOM 1140 C CA . ILE A 1 154 ? 4.558 -5.101 -13.325 1.00 94.69 154 ILE A CA 1
ATOM 1141 C C . ILE A 1 154 ? 5.260 -5.048 -14.682 1.00 94.69 154 ILE A C 1
ATOM 1143 O O . ILE A 1 154 ? 4.737 -5.597 -15.651 1.00 94.69 154 ILE A O 1
ATOM 1147 N N . ASN A 1 155 ? 6.470 -4.487 -14.766 1.00 93.00 155 ASN A N 1
ATOM 1148 C CA . ASN A 1 155 ? 7.205 -4.347 -16.025 1.00 93.00 155 ASN A CA 1
ATOM 1149 C C . ASN A 1 155 ? 7.583 -5.697 -16.652 1.00 93.00 155 ASN A C 1
ATOM 1151 O O . ASN A 1 155 ? 7.786 -5.793 -17.868 1.00 93.00 155 ASN A O 1
ATOM 1155 N N . THR A 1 156 ? 7.609 -6.767 -15.853 1.00 91.69 156 THR A N 1
ATOM 1156 C CA . THR A 1 156 ? 7.829 -8.144 -16.329 1.00 91.69 156 THR A CA 1
ATOM 1157 C C . THR A 1 156 ? 6.568 -8.799 -16.906 1.00 91.69 156 THR A C 1
ATOM 1159 O O . THR A 1 156 ? 6.657 -9.869 -17.505 1.00 91.69 156 THR A O 1
ATOM 1162 N N . ARG A 1 157 ? 5.396 -8.170 -16.742 1.00 88.88 157 ARG A N 1
ATOM 1163 C CA . ARG A 1 157 ? 4.078 -8.694 -17.142 1.00 88.88 157 ARG A CA 1
ATOM 1164 C C . ARG A 1 157 ? 3.403 -7.902 -18.262 1.00 88.88 157 ARG A C 1
ATOM 1166 O O . ARG A 1 157 ? 2.355 -8.323 -18.737 1.00 88.88 157 ARG A O 1
ATOM 1173 N N . LEU A 1 158 ? 3.979 -6.780 -18.688 1.00 85.75 158 LEU A N 1
ATOM 1174 C CA . LEU A 1 158 ? 3.426 -5.966 -19.769 1.00 85.75 158 LEU A CA 1
ATOM 1175 C C . LEU A 1 158 ? 3.700 -6.596 -21.141 1.00 85.75 158 LEU A C 1
ATOM 1177 O O . LEU A 1 158 ? 4.851 -6.718 -21.567 1.00 85.75 158 LEU A O 1
ATOM 1181 N N . GLU A 1 159 ? 2.634 -6.942 -21.858 1.00 80.88 159 GLU A N 1
ATOM 1182 C CA . GLU A 1 159 ? 2.704 -7.313 -23.273 1.00 80.88 159 GLU A CA 1
ATOM 1183 C C . GLU A 1 159 ? 2.929 -6.071 -24.148 1.00 80.88 159 GLU A C 1
ATOM 1185 O O . GLU A 1 159 ? 2.411 -4.996 -23.857 1.00 80.88 159 GLU A O 1
ATOM 1190 N N . ASN A 1 160 ? 3.695 -6.209 -25.238 1.00 71.69 160 ASN A N 1
ATOM 1191 C CA . ASN A 1 160 ? 3.966 -5.132 -26.209 1.00 71.69 160 ASN A CA 1
ATOM 1192 C C . ASN A 1 160 ? 4.462 -3.810 -25.589 1.00 71.69 160 ASN A C 1
ATOM 1194 O O . ASN A 1 160 ? 4.256 -2.740 -26.158 1.00 71.69 160 ASN A O 1
ATOM 1198 N N . ARG A 1 161 ? 5.146 -3.872 -24.439 1.00 71.00 161 ARG A N 1
ATOM 1199 C CA . ARG A 1 161 ? 5.528 -2.683 -23.659 1.00 71.00 161 ARG A CA 1
ATOM 1200 C C . ARG A 1 161 ? 6.439 -1.698 -24.398 1.00 71.00 161 ARG A C 1
ATOM 1202 O O . ARG A 1 161 ? 6.525 -0.540 -24.009 1.00 71.00 161 ARG A O 1
ATOM 1209 N N . GLY A 1 162 ? 7.148 -2.138 -25.440 1.00 76.06 162 GLY A N 1
ATOM 1210 C CA . GLY A 1 162 ? 8.152 -1.317 -26.117 1.00 76.06 162 GLY A CA 1
ATOM 1211 C C . GLY A 1 162 ? 9.170 -0.756 -25.118 1.00 76.06 162 GLY A C 1
ATOM 1212 O O . GLY A 1 162 ? 9.774 -1.511 -24.359 1.00 76.06 162 GLY A O 1
ATOM 1213 N N . ALA A 1 163 ? 9.325 0.570 -25.103 1.00 76.06 163 ALA A N 1
ATOM 1214 C CA . ALA A 1 163 ? 10.177 1.300 -24.158 1.00 76.06 163 ALA A CA 1
ATOM 1215 C C . ALA A 1 163 ? 9.422 1.828 -22.919 1.00 76.06 163 ALA A C 1
ATOM 1217 O O . ALA A 1 163 ? 9.941 2.705 -22.224 1.00 76.06 163 ALA A O 1
ATOM 1218 N N . ALA A 1 164 ? 8.189 1.369 -22.684 1.00 83.62 164 ALA A N 1
ATOM 1219 C CA . ALA A 1 164 ? 7.408 1.789 -21.533 1.00 83.62 164 ALA A CA 1
ATOM 1220 C C . ALA A 1 164 ? 7.907 1.133 -20.242 1.00 83.62 164 ALA A C 1
ATOM 1222 O O . ALA A 1 164 ? 8.257 -0.049 -20.221 1.00 83.62 164 ALA A O 1
ATOM 1223 N N . GLU A 1 165 ? 7.898 1.915 -19.168 1.00 90.81 165 GLU A N 1
ATOM 1224 C CA . GLU A 1 165 ? 8.356 1.509 -17.843 1.00 90.81 165 GLU A CA 1
ATOM 1225 C C . GLU A 1 165 ? 7.418 2.103 -16.796 1.00 90.81 165 GLU A C 1
ATOM 1227 O O . GLU A 1 165 ? 7.328 3.319 -16.639 1.00 90.81 165 GLU A O 1
ATOM 1232 N N . VAL A 1 166 ? 6.676 1.241 -16.108 1.00 92.88 166 VAL A N 1
ATOM 1233 C CA . VAL A 1 166 ? 5.750 1.608 -15.041 1.00 92.88 166 VAL A CA 1
ATOM 1234 C C . VAL A 1 166 ? 6.540 1.809 -13.758 1.00 92.88 166 VAL A C 1
ATOM 1236 O O . VAL A 1 166 ? 7.137 0.870 -13.230 1.00 92.88 166 VAL A O 1
ATOM 1239 N N . LEU A 1 167 ? 6.489 3.028 -13.238 1.00 95.00 167 LEU A N 1
ATOM 1240 C CA . LEU A 1 167 ? 7.189 3.428 -12.022 1.00 95.00 167 LEU A CA 1
ATOM 1241 C C . LEU A 1 167 ? 6.309 3.248 -10.785 1.00 95.00 167 LEU A C 1
ATOM 1243 O O . LEU A 1 167 ? 6.783 2.845 -9.729 1.00 95.00 167 LEU A O 1
ATOM 1247 N N . ILE A 1 168 ? 5.016 3.554 -10.914 1.00 95.75 168 ILE A N 1
ATOM 1248 C CA . ILE A 1 168 ? 4.056 3.546 -9.808 1.00 95.75 168 ILE A CA 1
ATOM 1249 C C . ILE A 1 168 ? 2.740 2.956 -10.305 1.00 95.75 168 ILE A C 1
ATOM 1251 O O . ILE A 1 168 ? 2.221 3.388 -11.333 1.00 95.75 168 ILE A O 1
ATOM 1255 N N . ALA A 1 169 ? 2.169 2.014 -9.558 1.00 97.12 169 ALA A N 1
ATOM 1256 C CA . ALA A 1 169 ? 0.790 1.571 -9.733 1.00 97.12 169 ALA A CA 1
ATOM 1257 C C . ALA A 1 169 ? -0.067 2.121 -8.582 1.00 97.12 169 ALA A C 1
ATOM 1259 O O . ALA A 1 169 ? -0.035 1.602 -7.469 1.00 97.12 169 ALA A O 1
ATOM 1260 N N . GLY A 1 170 ? -0.792 3.209 -8.853 1.00 94.56 170 GLY A N 1
ATOM 1261 C CA . GLY A 1 170 ? -1.432 4.042 -7.831 1.00 94.56 170 GLY A CA 1
ATOM 1262 C C . GLY A 1 170 ? -2.820 3.592 -7.395 1.00 94.56 170 GLY A C 1
ATOM 1263 O O . GLY A 1 170 ? -3.273 3.956 -6.316 1.00 94.56 170 GLY A O 1
ATOM 1264 N N . GLY A 1 171 ? -3.503 2.787 -8.203 1.00 96.25 171 GLY A N 1
ATOM 1265 C CA . GLY A 1 171 ? -4.821 2.277 -7.852 1.00 96.25 171 GLY A CA 1
ATOM 1266 C C . GLY A 1 171 ? -5.227 1.113 -8.732 1.00 96.25 171 GLY A C 1
ATOM 1267 O O . GLY A 1 171 ? -4.758 0.987 -9.861 1.00 96.25 171 GLY A O 1
ATOM 1268 N N . ILE A 1 172 ? -6.110 0.268 -8.212 1.00 98.19 172 ILE A N 1
ATOM 1269 C CA . ILE A 1 172 ? -6.656 -0.892 -8.911 1.00 98.19 172 ILE A CA 1
ATOM 1270 C C . ILE A 1 172 ? -8.162 -0.956 -8.670 1.00 98.19 172 ILE A C 1
ATOM 1272 O O . ILE A 1 172 ? -8.617 -0.801 -7.540 1.00 98.19 172 ILE A O 1
ATOM 1276 N N . ASN A 1 173 ? -8.946 -1.170 -9.725 1.00 96.44 173 ASN A N 1
ATOM 1277 C CA . ASN A 1 173 ? -10.395 -1.328 -9.595 1.00 96.44 173 ASN A CA 1
ATOM 1278 C C . ASN A 1 173 ? -10.808 -2.809 -9.479 1.00 96.44 173 ASN A C 1
ATOM 1280 O O . ASN A 1 173 ? -9.996 -3.727 -9.625 1.00 96.44 173 ASN A O 1
ATOM 1284 N N . ALA A 1 174 ? -12.101 -3.055 -9.248 1.00 95.88 174 ALA A N 1
ATOM 1285 C CA . ALA A 1 174 ? -12.661 -4.403 -9.099 1.00 95.88 174 ALA A CA 1
ATOM 1286 C C . ALA A 1 174 ? -12.478 -5.308 -10.336 1.00 95.88 174 ALA A C 1
ATOM 1288 O O . ALA A 1 174 ? -12.534 -6.528 -10.219 1.00 95.88 174 ALA A O 1
ATOM 1289 N N . SER A 1 175 ? -12.246 -4.731 -11.520 1.00 95.19 175 SER A N 1
ATOM 1290 C CA . SER A 1 175 ? -11.998 -5.485 -12.756 1.00 95.19 175 SER A CA 1
ATOM 1291 C C . SER A 1 175 ? -10.521 -5.819 -12.997 1.00 95.19 175 SER A C 1
ATOM 1293 O O . SER A 1 175 ? -10.212 -6.456 -14.004 1.00 95.19 175 SER A O 1
ATOM 1295 N N . GLY A 1 176 ? -9.630 -5.398 -12.091 1.00 95.00 176 GLY A N 1
ATOM 1296 C CA . GLY A 1 176 ? -8.182 -5.589 -12.190 1.00 95.00 176 GLY A CA 1
ATOM 1297 C C . GLY A 1 176 ? -7.465 -4.534 -13.036 1.00 95.00 176 GLY A C 1
ATOM 1298 O O . GLY A 1 176 ? -6.289 -4.702 -13.339 1.00 95.00 176 GLY A O 1
ATOM 1299 N N . GLN A 1 177 ? -8.151 -3.460 -13.440 1.00 96.75 177 GLN A N 1
ATOM 1300 C CA . GLN A 1 177 ? -7.530 -2.362 -14.185 1.00 96.75 177 GLN A CA 1
ATOM 1301 C C . GLN A 1 177 ? -6.751 -1.471 -13.234 1.00 96.75 177 GLN A C 1
ATOM 1303 O O . GLN A 1 177 ? -7.252 -1.136 -12.158 1.00 96.75 177 GLN A O 1
ATOM 1308 N N . ILE A 1 178 ? -5.557 -1.067 -13.655 1.00 97.25 178 ILE A N 1
ATOM 1309 C CA . ILE A 1 178 ? -4.606 -0.337 -12.823 1.00 97.25 178 ILE A CA 1
ATOM 1310 C C . ILE A 1 178 ? -4.415 1.069 -13.387 1.00 97.25 178 ILE A C 1
ATOM 1312 O O . ILE A 1 178 ? -4.083 1.230 -14.561 1.00 97.25 178 ILE A O 1
ATOM 1316 N N . ALA A 1 179 ? -4.594 2.081 -12.541 1.00 96.81 179 ALA A N 1
ATOM 1317 C CA . ALA A 1 179 ? -4.132 3.438 -12.809 1.00 96.81 179 ALA A CA 1
ATOM 1318 C C . ALA A 1 179 ? -2.660 3.540 -12.391 1.00 96.81 179 ALA A C 1
ATOM 1320 O O . ALA A 1 179 ? -2.312 3.226 -11.251 1.00 96.81 179 ALA A O 1
ATOM 1321 N N . ALA A 1 180 ? -1.792 3.940 -13.312 1.00 95.38 180 ALA A N 1
ATOM 1322 C CA . ALA A 1 180 ? -0.350 3.900 -13.129 1.00 95.38 180 ALA A CA 1
ATOM 1323 C C . ALA A 1 180 ? 0.338 5.145 -13.694 1.00 95.38 180 ALA A C 1
ATOM 1325 O O . ALA A 1 180 ? -0.231 5.881 -14.492 1.00 95.38 180 ALA A O 1
ATOM 1326 N N . THR A 1 181 ? 1.588 5.344 -13.296 1.00 93.12 181 THR A N 1
ATOM 1327 C CA . THR A 1 181 ? 2.475 6.385 -13.811 1.00 93.12 181 THR A CA 1
ATOM 1328 C C . THR A 1 181 ? 3.753 5.726 -14.304 1.00 93.12 181 THR A C 1
ATOM 1330 O O . THR A 1 181 ? 4.316 4.865 -13.622 1.00 93.12 181 THR A O 1
ATOM 1333 N N . GLY A 1 182 ? 4.223 6.114 -15.485 1.00 91.75 182 GLY A N 1
ATOM 1334 C CA . GLY A 1 182 ? 5.411 5.521 -16.083 1.00 91.75 182 GLY A CA 1
ATOM 1335 C C . GLY A 1 182 ? 5.966 6.313 -17.254 1.00 91.75 182 GLY A C 1
ATOM 1336 O O . GLY A 1 182 ? 5.344 7.260 -17.728 1.00 91.75 182 GLY A O 1
ATOM 1337 N N . PHE A 1 183 ? 7.138 5.918 -17.731 1.00 89.50 183 PHE A N 1
ATOM 1338 C CA . PHE A 1 183 ? 7.689 6.462 -18.963 1.00 89.50 183 PHE A CA 1
ATOM 1339 C C . PHE A 1 183 ? 7.072 5.799 -20.184 1.00 89.50 183 PHE A C 1
ATOM 1341 O O . PHE A 1 183 ? 6.825 4.593 -20.175 1.00 89.50 183 PHE A O 1
ATOM 1348 N N . ILE A 1 184 ? 6.915 6.563 -21.265 1.00 82.19 184 ILE A N 1
ATOM 1349 C CA . ILE A 1 184 ? 6.610 6.032 -22.597 1.00 82.19 184 ILE A CA 1
ATOM 1350 C C . ILE A 1 184 ? 7.563 6.675 -23.603 1.00 82.19 184 ILE A C 1
ATOM 1352 O O . ILE A 1 184 ? 7.601 7.893 -23.730 1.00 82.19 184 ILE A O 1
ATOM 1356 N N . GLY A 1 185 ? 8.329 5.860 -24.335 1.00 69.31 185 GLY A N 1
ATOM 1357 C CA . GLY A 1 185 ? 9.093 6.326 -25.502 1.00 69.31 185 GLY A CA 1
ATOM 1358 C C . GLY A 1 185 ? 10.234 7.316 -25.219 1.00 69.31 185 GLY A C 1
ATOM 1359 O O . GLY A 1 185 ? 10.748 7.910 -26.160 1.00 69.31 185 GLY A O 1
ATOM 1360 N N . GLY A 1 186 ? 10.649 7.501 -23.961 1.00 73.62 186 GLY A N 1
ATOM 1361 C CA . GLY A 1 186 ? 11.683 8.469 -23.584 1.00 73.62 186 GLY A CA 1
ATOM 1362 C C . GLY A 1 186 ? 11.657 8.804 -22.094 1.00 73.62 186 GLY A C 1
ATOM 1363 O O . GLY A 1 186 ? 11.249 7.977 -21.285 1.00 73.62 186 GLY A O 1
ATOM 1364 N N . ASN A 1 187 ? 12.082 10.018 -21.733 1.00 75.81 187 ASN A N 1
ATOM 1365 C CA . ASN A 1 187 ? 12.144 10.489 -20.339 1.00 75.81 187 ASN A CA 1
ATOM 1366 C C . ASN A 1 187 ? 10.875 11.231 -19.886 1.00 75.81 187 ASN A C 1
ATOM 1368 O O . ASN A 1 187 ? 10.877 11.855 -18.829 1.00 75.81 187 ASN A O 1
ATOM 1372 N N . GLU A 1 188 ? 9.801 11.188 -20.672 1.00 83.06 188 GLU A N 1
ATOM 1373 C CA . GLU A 1 188 ? 8.536 11.815 -20.298 1.00 83.06 188 GLU A CA 1
ATOM 1374 C C . GLU A 1 188 ? 7.685 10.872 -19.461 1.00 83.06 188 GLU A C 1
ATOM 1376 O O . GLU A 1 188 ? 7.487 9.709 -19.820 1.00 83.06 188 GLU A O 1
ATOM 1381 N N . ILE A 1 189 ? 7.172 11.394 -18.352 1.00 85.44 189 ILE A N 1
ATOM 1382 C CA . ILE A 1 189 ? 6.323 10.656 -17.426 1.00 85.44 189 ILE A CA 1
ATOM 1383 C C . ILE A 1 189 ? 4.867 10.898 -17.798 1.00 85.44 189 ILE A C 1
ATOM 1385 O O . ILE A 1 189 ? 4.411 12.036 -17.895 1.00 85.44 189 ILE A O 1
ATOM 1389 N N . HIS A 1 190 ? 4.139 9.804 -17.965 1.00 87.25 190 HIS A N 1
ATOM 1390 C CA . HIS A 1 190 ? 2.753 9.784 -18.392 1.00 87.25 190 HIS A CA 1
ATOM 1391 C C . HIS A 1 190 ? 1.909 8.980 -17.408 1.00 87.25 190 HIS A C 1
ATOM 1393 O O . HIS A 1 190 ? 2.382 8.018 -16.797 1.00 87.25 190 HIS A O 1
ATOM 1399 N N . ALA A 1 191 ? 0.641 9.362 -17.282 1.00 90.38 191 ALA A N 1
ATOM 1400 C CA . ALA A 1 191 ? -0.352 8.520 -16.639 1.00 90.38 191 ALA A CA 1
ATOM 1401 C C . ALA A 1 191 ? -0.843 7.448 -17.628 1.00 90.38 191 ALA A C 1
ATOM 1403 O O . ALA A 1 191 ? -1.000 7.675 -18.831 1.00 90.38 191 ALA A O 1
ATOM 1404 N N . LEU A 1 192 ? -1.038 6.251 -17.092 1.00 89.38 192 LEU A N 1
ATOM 1405 C CA . LEU A 1 192 ? -1.281 5.010 -17.804 1.00 89.38 192 LEU A CA 1
ATOM 1406 C C . LEU A 1 192 ? -2.509 4.337 -17.211 1.00 89.38 192 LEU A C 1
ATOM 1408 O O . LEU A 1 192 ? -2.698 4.310 -15.992 1.00 89.38 192 LEU A O 1
ATOM 1412 N N . ARG A 1 193 ? -3.295 3.700 -18.072 1.00 92.88 193 ARG A N 1
ATOM 1413 C CA . ARG A 1 193 ? -4.207 2.642 -17.655 1.00 92.88 193 ARG A CA 1
ATOM 1414 C C . ARG A 1 193 ? -3.658 1.308 -18.139 1.00 92.88 193 ARG A C 1
ATOM 1416 O O . ARG A 1 193 ? -3.394 1.149 -19.328 1.00 92.88 193 ARG A O 1
ATOM 1423 N N . LEU A 1 194 ? -3.498 0.365 -17.217 1.00 90.38 194 LEU A N 1
ATOM 1424 C CA . LEU A 1 194 ? -3.127 -1.013 -17.522 1.00 90.38 194 LEU A CA 1
ATOM 1425 C C . LEU A 1 194 ? -4.370 -1.888 -17.392 1.00 90.38 194 LEU A C 1
ATOM 1427 O O . LEU A 1 194 ? -5.048 -1.867 -16.363 1.00 90.38 194 LEU A O 1
ATOM 1431 N N . ASP A 1 195 ? -4.661 -2.657 -18.432 1.00 90.31 195 ASP A N 1
ATOM 1432 C CA . ASP A 1 195 ? -5.776 -3.594 -18.454 1.00 90.31 195 ASP A CA 1
ATOM 1433 C C . ASP A 1 195 ? -5.243 -5.031 -18.311 1.00 90.31 195 ASP A C 1
ATOM 1435 O O . ASP A 1 195 ? -4.262 -5.392 -18.968 1.00 90.31 195 ASP A O 1
ATOM 1439 N N . PRO A 1 196 ? -5.867 -5.875 -17.471 1.00 85.12 196 PRO A N 1
ATOM 1440 C CA . PRO A 1 196 ? -5.470 -7.267 -17.356 1.00 85.12 196 PRO A CA 1
ATOM 1441 C C . PRO A 1 196 ? -5.785 -8.003 -18.660 1.00 85.12 196 PRO A C 1
ATOM 1443 O O . PRO A 1 196 ? -6.896 -7.911 -19.193 1.00 85.12 196 PRO A O 1
ATOM 1446 N N . VAL A 1 197 ? -4.830 -8.791 -19.151 1.00 77.75 197 VAL A N 1
ATOM 1447 C CA . VAL A 1 197 ? -5.061 -9.672 -20.299 1.00 77.75 197 VAL A CA 1
ATOM 1448 C C . VAL A 1 197 ? -5.944 -10.828 -19.829 1.00 77.75 197 VAL A C 1
ATOM 1450 O O . VAL A 1 197 ? -5.498 -11.730 -19.119 1.00 77.75 197 VAL A O 1
ATOM 1453 N N . ARG A 1 198 ? -7.235 -10.796 -20.174 1.00 62.47 198 ARG A N 1
ATOM 1454 C CA . ARG A 1 198 ? -8.138 -11.929 -19.924 1.00 62.47 198 ARG A CA 1
ATOM 1455 C C . ARG A 1 198 ? -7.807 -13.049 -20.906 1.00 62.47 198 ARG A C 1
ATOM 1457 O O . ARG A 1 198 ? -7.597 -12.774 -22.083 1.00 62.47 198 ARG A O 1
ATOM 1464 N N . GLY A 1 199 ? -7.777 -14.286 -20.400 1.00 48.59 199 GLY A N 1
ATOM 1465 C CA . GLY A 1 199 ? -7.421 -15.510 -21.125 1.00 48.59 199 GLY A CA 1
ATOM 1466 C C . GLY A 1 199 ? -7.795 -15.482 -22.606 1.00 48.59 199 GLY A C 1
ATOM 1467 O O . GLY A 1 199 ? -8.961 -15.357 -22.978 1.00 48.59 199 GLY A O 1
ATOM 1468 N N . SER A 1 200 ? -6.771 -15.585 -23.440 1.00 36.97 200 SER A N 1
ATOM 1469 C CA . SER A 1 200 ? -6.844 -15.557 -24.887 1.00 36.97 200 SER A CA 1
ATOM 1470 C C . SER A 1 200 ? -7.568 -16.792 -25.425 1.00 36.97 200 SER A C 1
ATOM 1472 O O . SER A 1 200 ? -6.976 -17.842 -25.660 1.00 36.97 200 SER A O 1
ATOM 1474 N N . ALA A 1 201 ? -8.851 -16.632 -25.742 1.00 34.16 201 ALA A N 1
ATOM 1475 C CA . ALA A 1 201 ? -9.401 -17.285 -26.922 1.00 34.16 201 ALA A CA 1
ATOM 1476 C C . ALA A 1 201 ? -8.946 -16.487 -28.166 1.00 34.16 201 ALA A C 1
ATOM 1478 O O . ALA A 1 201 ? -9.599 -15.541 -28.586 1.00 34.16 201 ALA A O 1
ATOM 1479 N N . LEU A 1 202 ? -7.783 -16.884 -28.705 1.00 35.50 202 LEU A N 1
ATOM 1480 C CA . LEU A 1 202 ? -7.308 -16.750 -30.098 1.00 35.50 202 LEU A CA 1
ATOM 1481 C C . LEU A 1 202 ? -7.319 -15.365 -30.796 1.00 35.50 202 LEU A C 1
ATOM 1483 O O . LEU A 1 202 ? -8.280 -15.006 -31.468 1.00 35.50 202 LEU A O 1
ATOM 1487 N N . LYS A 1 203 ? -6.156 -14.695 -30.834 1.00 28.77 203 LYS A N 1
ATOM 1488 C CA . LYS A 1 203 ? -5.255 -14.503 -32.008 1.00 28.77 203 LYS A CA 1
ATOM 1489 C C . LYS A 1 203 ? -4.128 -13.508 -31.644 1.00 28.77 203 LYS A C 1
ATOM 1491 O O . LYS A 1 203 ? -4.336 -12.676 -30.766 1.00 28.77 203 LYS A O 1
ATOM 1496 N N . PRO A 1 204 ? -2.939 -13.570 -32.279 1.00 34.50 204 PRO A N 1
ATOM 1497 C CA . PRO A 1 204 ? -1.844 -12.655 -31.970 1.00 34.50 204 PRO A CA 1
ATOM 1498 C C . PRO A 1 204 ? -2.176 -11.239 -32.449 1.00 34.50 204 PRO A C 1
ATOM 1500 O O . PRO A 1 204 ? -2.457 -11.043 -33.631 1.00 34.50 204 PRO A O 1
ATOM 1503 N N . GLY A 1 205 ? -2.078 -10.271 -31.537 1.00 38.62 205 GLY A N 1
ATOM 1504 C CA . GLY A 1 205 ? -2.012 -8.846 -31.857 1.00 38.62 205 GLY A CA 1
ATOM 1505 C C . GLY A 1 205 ? -3.282 -8.057 -31.553 1.00 38.62 205 GLY A C 1
ATOM 1506 O O . GLY A 1 205 ? -4.053 -7.784 -32.462 1.00 38.62 205 GLY A O 1
ATOM 1507 N N . ALA A 1 206 ? -3.457 -7.647 -30.294 1.00 31.14 206 ALA A N 1
ATOM 1508 C CA . ALA A 1 206 ? -3.955 -6.317 -29.922 1.00 31.14 206 ALA A CA 1
ATOM 1509 C C . ALA A 1 206 ? -4.067 -6.208 -28.392 1.00 31.14 206 ALA A C 1
ATOM 1511 O O . ALA A 1 206 ? -4.960 -6.792 -27.786 1.00 31.14 206 ALA A O 1
ATOM 1512 N N . ALA A 1 207 ? -3.204 -5.402 -27.781 1.00 38.28 207 ALA A N 1
ATOM 1513 C CA . ALA A 1 207 ? -3.510 -4.740 -26.518 1.00 38.28 207 ALA A CA 1
ATOM 1514 C C . ALA A 1 207 ? -3.150 -3.261 -26.705 1.00 38.28 207 ALA A C 1
ATOM 1516 O O . ALA A 1 207 ? -2.015 -2.937 -27.057 1.00 38.28 207 ALA A O 1
ATOM 1517 N N . SER A 1 208 ? -4.146 -2.384 -26.582 1.00 35.66 208 SER A N 1
ATOM 1518 C CA . SER A 1 208 ? -4.019 -0.945 -26.821 1.00 35.66 208 SER A CA 1
ATOM 1519 C C . SER A 1 208 ? -3.701 -0.217 -25.518 1.00 35.66 208 SER A C 1
ATOM 1521 O O . SER A 1 208 ? -4.443 -0.329 -24.548 1.00 35.66 208 SER A O 1
ATOM 1523 N N . LEU A 1 209 ? -2.616 0.556 -25.519 1.00 37.50 209 LEU A N 1
ATOM 1524 C CA . LEU A 1 209 ? -2.253 1.484 -24.451 1.00 37.50 209 LEU A CA 1
ATOM 1525 C C . LEU A 1 209 ? -3.060 2.781 -24.631 1.00 37.50 209 LEU A C 1
ATOM 1527 O O . LEU A 1 209 ? -2.889 3.464 -25.640 1.00 37.50 209 LEU A O 1
ATOM 1531 N N . LEU A 1 210 ? -3.949 3.119 -23.691 1.00 33.59 210 LEU A N 1
ATOM 1532 C CA . LEU A 1 210 ? -4.660 4.403 -23.688 1.00 33.59 210 LEU A CA 1
ATOM 1533 C C . LEU A 1 210 ? -3.956 5.368 -22.718 1.00 33.59 210 LEU A C 1
ATOM 1535 O O . LEU A 1 210 ? -3.930 5.136 -21.510 1.00 33.59 210 LEU A O 1
ATOM 1539 N N . LEU A 1 211 ? -3.377 6.437 -23.262 1.00 31.06 211 LEU A N 1
ATOM 1540 C CA . LEU A 1 211 ? -2.787 7.551 -22.516 1.00 31.06 211 LEU A CA 1
ATOM 1541 C C . LEU A 1 211 ? -3.896 8.496 -22.027 1.00 31.06 211 LEU A C 1
ATOM 1543 O O . LEU A 1 211 ? -4.690 8.982 -22.830 1.00 31.06 211 LEU A O 1
ATOM 1547 N N . LEU A 1 212 ? -3.937 8.783 -20.727 1.00 28.09 212 LEU A N 1
ATOM 1548 C CA . LEU A 1 212 ? -4.826 9.781 -20.117 1.00 28.09 212 LEU A CA 1
ATOM 1549 C C . LEU A 1 212 ? -3.979 10.688 -19.226 1.00 28.09 212 LEU A C 1
ATOM 1551 O O . LEU A 1 212 ? -3.311 10.197 -18.326 1.00 28.09 212 LEU A O 1
ATOM 1555 N N . THR A 1 213 ? -3.992 12.000 -19.462 1.00 27.17 213 THR A N 1
ATOM 1556 C CA . THR A 1 213 ? -3.239 12.987 -18.676 1.00 27.17 213 THR A CA 1
ATOM 1557 C C . THR A 1 213 ? -4.057 13.484 -17.483 1.00 27.17 213 THR A C 1
ATOM 1559 O O . THR A 1 213 ? -5.054 14.180 -17.651 1.00 27.17 213 THR A O 1
ATOM 1562 N N . VAL A 1 214 ? -3.611 13.178 -16.261 1.00 28.08 214 VAL A N 1
ATOM 1563 C CA . VAL A 1 214 ? -4.042 13.873 -15.035 1.00 28.08 214 VAL A CA 1
ATOM 1564 C C . VAL A 1 214 ? -2.815 14.091 -14.150 1.00 28.08 214 VAL A C 1
ATOM 1566 O O . VAL A 1 214 ? -2.083 13.150 -13.849 1.00 28.08 214 VAL A O 1
ATOM 1569 N N . ALA A 1 215 ? -2.566 15.343 -13.770 1.00 26.73 215 ALA A N 1
ATOM 1570 C CA . ALA A 1 215 ? -1.450 15.735 -12.919 1.00 26.73 215 ALA A CA 1
ATOM 1571 C C . ALA A 1 215 ? -1.766 15.466 -11.437 1.00 26.73 215 ALA A C 1
ATOM 1573 O O . ALA A 1 215 ? -2.804 15.891 -10.934 1.00 26.73 215 ALA A O 1
ATOM 1574 N N . GLY A 1 216 ? -0.846 14.808 -10.730 1.00 25.59 216 GLY A N 1
ATOM 1575 C CA . GLY A 1 216 ? -0.892 14.615 -9.279 1.00 25.59 216 GLY A CA 1
ATOM 1576 C C . GLY A 1 216 ? 0.487 14.219 -8.751 1.00 25.59 216 GLY A C 1
ATOM 1577 O O . GLY A 1 216 ? 1.120 13.310 -9.282 1.00 25.59 216 GLY A O 1
ATOM 1578 N N . GLY A 1 217 ? 0.995 14.972 -7.774 1.00 37.09 217 GLY A N 1
ATOM 1579 C CA . GLY A 1 217 ? 2.409 15.018 -7.405 1.00 37.09 217 GLY A CA 1
ATOM 1580 C C . GLY A 1 217 ? 2.947 13.794 -6.661 1.00 37.09 217 GLY A C 1
ATOM 1581 O O . GLY A 1 217 ? 2.477 13.480 -5.580 1.00 37.09 217 GLY A O 1
ATOM 1582 N N . PHE A 1 218 ? 3.990 13.178 -7.229 1.00 41.03 218 PHE A N 1
ATOM 1583 C CA . PHE A 1 218 ? 5.131 12.530 -6.542 1.00 41.03 218 PHE A CA 1
ATOM 1584 C C . PHE A 1 218 ? 6.307 12.300 -7.532 1.00 41.03 218 PHE A C 1
ATOM 1586 O O . PHE A 1 218 ? 7.075 11.351 -7.422 1.00 41.03 218 PHE A O 1
ATOM 1593 N N . VAL A 1 219 ? 6.434 13.158 -8.557 1.00 41.75 219 VAL A N 1
ATOM 1594 C CA . VAL A 1 219 ? 7.178 12.865 -9.806 1.00 41.75 219 VAL A CA 1
ATOM 1595 C C . VAL A 1 219 ? 8.615 13.426 -9.837 1.00 41.75 219 VAL A C 1
ATOM 1597 O O . VAL A 1 219 ? 9.434 13.000 -10.647 1.00 41.75 219 VAL A O 1
ATOM 1600 N N . ALA A 1 220 ? 8.981 14.328 -8.921 1.00 42.28 220 ALA A N 1
ATOM 1601 C CA . ALA A 1 220 ? 10.214 15.119 -9.037 1.00 42.28 220 ALA A CA 1
ATOM 1602 C C . ALA A 1 220 ? 11.538 14.331 -8.889 1.00 42.28 220 ALA A C 1
ATOM 1604 O O . ALA A 1 220 ? 12.578 14.799 -9.348 1.00 42.28 220 ALA A O 1
ATOM 1605 N N . ALA A 1 221 ? 11.534 13.143 -8.271 1.00 46.53 221 ALA A N 1
ATOM 1606 C CA . ALA A 1 221 ? 12.763 12.376 -8.033 1.00 46.53 221 ALA A CA 1
ATOM 1607 C C . ALA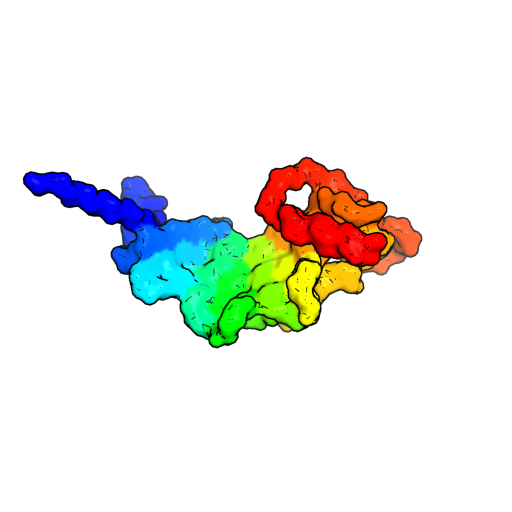 A 1 221 ? 13.193 11.500 -9.231 1.00 46.53 221 ALA A C 1
ATOM 1609 O O . ALA A 1 221 ? 14.387 11.317 -9.460 1.00 46.53 221 ALA A O 1
ATOM 1610 N N . CYS A 1 222 ? 12.245 10.997 -10.031 1.00 44.88 222 CYS A N 1
ATOM 1611 C CA . CYS A 1 222 ? 12.524 10.012 -11.088 1.00 44.88 222 CYS A CA 1
ATOM 1612 C C . CYS A 1 222 ? 13.111 10.632 -12.372 1.00 44.88 222 CYS A C 1
ATOM 1614 O O . CYS A 1 222 ? 13.849 9.975 -13.105 1.00 44.88 222 CYS A O 1
ATOM 1616 N N . GLU A 1 223 ? 12.830 11.910 -12.645 1.00 49.38 223 GLU A N 1
ATOM 1617 C CA . GLU A 1 223 ? 13.245 12.576 -13.888 1.00 49.38 223 GLU A CA 1
ATOM 1618 C C . GLU A 1 223 ? 14.771 12.795 -13.980 1.00 49.38 223 GLU A C 1
ATOM 1620 O O . GLU A 1 223 ? 15.354 12.771 -15.067 1.00 49.38 223 GLU A O 1
ATOM 1625 N N . ASN A 1 224 ? 15.449 12.946 -12.835 1.00 49.53 224 ASN A N 1
ATOM 1626 C CA . ASN A 1 224 ? 16.893 13.195 -12.774 1.00 49.53 224 ASN A CA 1
ATOM 1627 C C . ASN A 1 224 ? 17.757 11.939 -12.983 1.00 49.53 224 ASN A C 1
ATOM 1629 O O . ASN A 1 224 ? 18.902 12.060 -13.417 1.00 49.53 224 ASN A O 1
ATOM 1633 N N . ILE A 1 225 ? 17.237 10.743 -12.694 1.00 54.06 225 ILE A N 1
ATOM 1634 C CA . ILE A 1 225 ? 18.018 9.494 -12.720 1.00 54.06 225 ILE A CA 1
ATOM 1635 C C . ILE A 1 225 ? 18.161 8.970 -14.153 1.00 54.06 225 ILE A C 1
ATOM 1637 O O . ILE A 1 225 ? 19.266 8.652 -14.593 1.00 54.06 225 ILE A O 1
ATOM 1641 N N . ARG A 1 226 ? 17.082 8.990 -14.946 1.00 56.53 226 ARG A N 1
ATOM 1642 C CA . ARG A 1 226 ? 17.119 8.525 -16.343 1.00 56.53 226 ARG A CA 1
ATOM 1643 C C . ARG A 1 226 ? 17.942 9.440 -17.264 1.00 56.53 226 ARG A C 1
ATOM 1645 O O . ARG A 1 226 ? 18.553 8.953 -18.208 1.00 56.53 226 ARG A O 1
ATOM 1652 N N . ARG A 1 227 ? 18.045 10.743 -16.959 1.00 55.41 227 ARG A N 1
ATOM 1653 C CA . ARG A 1 227 ? 18.928 11.686 -17.682 1.00 55.41 227 ARG A CA 1
ATOM 1654 C C . ARG A 1 227 ? 20.424 11.418 -17.474 1.00 55.41 227 ARG A C 1
ATOM 1656 O O . ARG A 1 227 ? 21.215 11.867 -18.288 1.00 55.41 227 ARG A O 1
ATOM 1663 N N . ARG A 1 228 ? 20.821 10.714 -16.407 1.00 52.78 228 ARG A N 1
ATOM 1664 C CA . ARG A 1 228 ? 22.232 10.368 -16.140 1.00 52.78 228 ARG A CA 1
ATOM 1665 C C . ARG A 1 228 ? 22.686 9.071 -16.815 1.00 52.78 228 ARG A C 1
ATOM 1667 O O . ARG A 1 228 ? 23.884 8.825 -16.877 1.00 52.78 228 ARG A O 1
ATOM 1674 N N . ARG A 1 229 ? 21.746 8.243 -17.283 1.00 52.72 229 ARG A N 1
ATOM 1675 C CA . ARG A 1 229 ? 22.013 6.951 -17.940 1.00 52.72 229 ARG A CA 1
ATOM 1676 C C . ARG A 1 229 ? 21.940 7.024 -19.480 1.00 52.72 229 ARG A C 1
ATOM 1678 O O . ARG A 1 229 ? 22.060 5.981 -20.118 1.00 52.72 229 ARG A O 1
ATOM 1685 N N . GLY A 1 230 ? 21.720 8.212 -20.060 1.00 43.53 230 GLY A N 1
ATOM 1686 C CA . GLY A 1 230 ? 21.62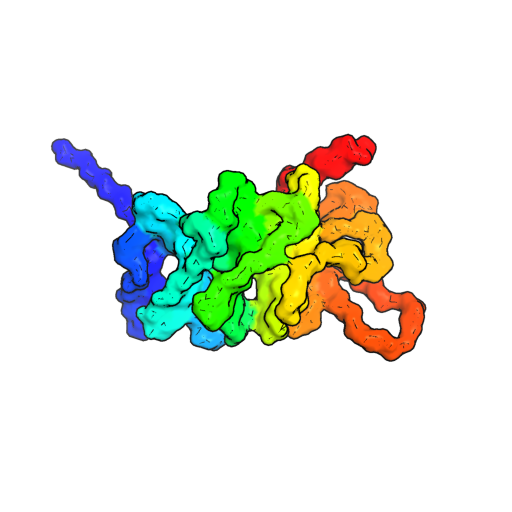0 8.458 -21.508 1.00 43.53 230 GLY A CA 1
ATOM 1687 C C . GLY A 1 230 ? 22.751 9.315 -22.054 1.00 43.53 230 GLY A C 1
ATOM 1688 O O . GLY A 1 230 ? 23.309 10.110 -21.267 1.00 43.53 230 GLY A O 1
#

Foldseek 3Di:
DDDDPPLVQAFDWDADPNDTDTQCVQFSHKDWQEAEPQRKTWIWTAGPVGAIWIWIDDPSDIDIQDACDDGYDGWNYAENQRKTWWWGDNPDPPAIFIWIDDPNDIDGQDALQPRDWIFQEAYPQGKTWWWHDHNVSQAIFIWIAGVVGHIDGVVVVDDPCVPKTWRTFRYAYNQGKTFTWIDDPALDIFIWIDHDDDDDPDDPDDDDTDTDDDDDDDPVRNSVRRVVVD

Radius of gyration: 19.91 Å; chains: 1; bounding box: 48×55×64 Å

pLDDT: mean 80.33, std 22.35, range [25.59, 98.81]

Secondary structure (DSSP, 8-state):
------------EEEETTEEEES-TTEEEEEEEEE-TT--EEEEEEETTS-EEEEEEETTEEEEE--SBSSBEEEEEE-TTS-EEEEEEBSSTT-EEEEEEETTEEEEEE-SSSSBEEEEEE-TT--EEEEEE-TTSSSEEEEEE-TT--EEEGGGT-TT-TT-EEEEEEEE-TTS-EEEEEE-SSS-EEEEEE-------S-S------B-----S--TTTHHHHTT--

Sequence (230 aa):
MSQTKDDETIHGFSYENGKMRELLPDSAFSAATGINDAGQISGYFASRLGGITGFVWQDGKVMTIKAIRGQVSVPLAISNRAQVVGISSTGKKDEFHAFSFQNSRTTDLGTLGGTISQAQGVNDAGQIVGVSYLPDDEMPHGFVVEPGGKMIDINTRLENRGAAEVLIAGGINASGQIAATGFIGGNEIHALRLDPVRGSALKPGAASLLLLTVAGGFVAACENIRRRRG